Protein AF-D4MX04-F1 (afdb_monomer_lite)

Secondary structure (DSSP, 8-state):
-EEEETTEEEEE-TTT-EEEEEETTEEEEEEE---S---TTHHHHHHHHHHHHSS--S--SSS-EEEEEE-TTS-EEEEEEEEETTEEEEEEE-TT--EEEEEEEEEBTTB-HHHHHHHHSEE-EEEEEEEE--TT----SS-HHHH-SEEEEE-TTSSEEP--GGGEEEEEEEEETTEEEEEEEESTTTTS-EEEEEEEEE---THHHHHHS-SSPEEEEEEEPP--

InterPro domains:
  IPR059361 Domain of unknown function DUF8317 [PF26991] (126-224)

Sequence (228 aa):
MRFEKYGYAVEVDIETKKFNVSNKYGDHGGGYIIRNVIDEQICEILLLDFLSNHTVSDITKNRYQKMVALNEKNEYIQLQAVKRLHSYFIQEYDNELMYIRSVYAGEIGKCDIIEKMKEMYNIQHGLMADVFKSPFDDCTNKGISSKADELYIAYDKAPLILTDIRECVTVEKLQTRYGEYVKCKPVYESNNMYAAGGNFLYTSDCRFKEITGIEYPVPIHDHRVELF

Organism: Anaerostipes hadrus (NCBI:txid649756)

Foldseek 3Di:
DWDDDPQKIWDADPVQQKIWIAGPLGTQDIDHDPDPDDDPCVRVVVVVVVCVVQFDDPDPDDQWFKFWFADPVRAIWIWIWHDDDQFIWIWIAGLQRHTNYIHTQGGPPPDDSVVSCVVVGRFWAWDKWAKADDPVDWQLQPFLSVPDRIATETDRPHDGTHGDQSRYKYWDWDQDPVGIAIAIERSRVVVFDFDFRRMWIDDPPPCVCVRGVDHDTHTYGGRGDDDD

Structure (mmCIF, N/CA/C/O backbone):
data_AF-D4MX04-F1
#
_entry.id   AF-D4MX04-F1
#
loop_
_atom_site.group_PDB
_atom_site.id
_atom_site.type_symbol
_atom_site.label_atom_id
_atom_site.label_alt_id
_atom_site.label_comp_id
_atom_site.label_asym_id
_atom_site.label_entity_id
_atom_site.label_seq_id
_atom_site.pdbx_PDB_ins_code
_atom_site.Cartn_x
_atom_site.Cartn_y
_atom_site.Cartn_z
_atom_site.occupancy
_atom_site.B_iso_or_equiv
_atom_site.auth_seq_id
_atom_site.auth_comp_id
_atom_site.auth_asym_id
_atom_site.auth_atom_id
_atom_site.pdbx_PDB_model_num
ATOM 1 N N . MET A 1 1 ? -17.675 17.462 21.076 1.00 89.69 1 MET A N 1
ATOM 2 C CA . MET A 1 1 ? -16.285 17.870 20.759 1.00 89.69 1 MET A CA 1
ATOM 3 C C . MET A 1 1 ? -15.870 17.207 19.465 1.00 89.69 1 MET A C 1
ATOM 5 O O . MET A 1 1 ? -16.351 16.111 19.202 1.00 89.69 1 MET A O 1
ATOM 9 N N . ARG A 1 2 ? -15.023 17.859 18.667 1.00 92.25 2 ARG A N 1
ATOM 10 C CA . ARG A 1 2 ? -14.538 17.318 17.395 1.00 92.25 2 ARG A CA 1
ATOM 11 C C . ARG A 1 2 ? -13.050 17.599 17.246 1.00 92.25 2 ARG A C 1
ATOM 13 O O . ARG A 1 2 ? -12.603 18.687 17.599 1.00 92.25 2 ARG A O 1
ATOM 20 N N . PHE A 1 3 ? -12.313 16.624 16.737 1.00 93.56 3 PHE A N 1
ATOM 21 C CA . PHE A 1 3 ? -10.887 16.729 16.449 1.00 93.56 3 PHE A CA 1
ATOM 22 C C . PHE A 1 3 ? -10.593 16.098 15.096 1.00 93.56 3 PHE A C 1
ATOM 24 O O . PHE A 1 3 ? -11.105 15.018 14.810 1.00 93.56 3 PHE A O 1
ATOM 31 N N . GLU A 1 4 ? -9.768 16.755 14.285 1.00 94.44 4 GLU A N 1
ATOM 32 C CA . GLU A 1 4 ? -9.404 16.280 12.953 1.00 94.44 4 GLU A CA 1
ATOM 33 C C . GLU A 1 4 ? -7.891 16.246 12.779 1.00 94.44 4 GLU A C 1
ATOM 35 O O . GLU A 1 4 ? -7.195 17.219 13.075 1.00 94.44 4 GLU A O 1
ATOM 40 N N . LYS A 1 5 ? -7.371 15.119 12.291 1.00 94.00 5 LYS A N 1
ATOM 41 C CA . LYS A 1 5 ? -5.944 14.943 12.000 1.00 94.00 5 LYS A CA 1
ATOM 42 C C . LYS A 1 5 ? -5.756 13.809 10.999 1.00 94.00 5 LYS A C 1
ATOM 44 O O . LYS A 1 5 ? -6.462 12.808 11.062 1.00 94.00 5 LYS A O 1
ATOM 49 N N . TYR A 1 6 ? -4.792 13.951 10.089 1.00 91.12 6 TYR A N 1
ATOM 50 C CA . TYR A 1 6 ? -4.427 12.915 9.105 1.00 91.12 6 TYR A CA 1
ATOM 51 C C . TYR A 1 6 ? -5.599 12.407 8.238 1.00 91.12 6 TYR A C 1
ATOM 53 O O . TYR A 1 6 ? -5.607 11.255 7.818 1.00 91.12 6 TYR A O 1
ATOM 61 N N . GLY A 1 7 ? -6.609 13.251 7.994 1.00 92.38 7 GLY A N 1
ATOM 62 C CA . GLY A 1 7 ? -7.809 12.878 7.234 1.00 92.38 7 GLY A CA 1
ATOM 63 C C . GLY A 1 7 ? -8.869 12.101 8.027 1.00 92.38 7 GLY A C 1
ATOM 64 O O . GLY A 1 7 ? -9.849 11.655 7.435 1.00 92.38 7 GLY A O 1
ATOM 65 N N . TYR A 1 8 ? -8.700 11.961 9.343 1.00 96.12 8 TYR A N 1
ATOM 66 C CA . TYR A 1 8 ? -9.682 11.368 10.249 1.00 96.12 8 TYR A CA 1
ATOM 67 C C . TYR A 1 8 ? -10.340 12.438 11.113 1.00 96.12 8 TYR A C 1
ATOM 69 O O . TYR A 1 8 ? -9.683 13.400 11.514 1.00 96.12 8 TYR A O 1
ATOM 77 N N . ALA A 1 9 ? -11.608 12.221 11.451 1.00 96.00 9 ALA A N 1
ATOM 78 C CA . ALA A 1 9 ? -12.358 13.000 12.421 1.00 96.00 9 ALA A CA 1
ATOM 79 C C . ALA A 1 9 ? -12.772 12.109 13.597 1.00 96.00 9 ALA A C 1
ATOM 81 O O . ALA A 1 9 ? -13.230 10.982 13.406 1.00 96.00 9 ALA A O 1
ATOM 82 N N . VAL A 1 10 ? -12.627 12.622 14.817 1.00 95.81 10 VAL A N 1
ATOM 83 C CA . VAL A 1 10 ? -13.197 12.023 16.026 1.00 95.81 10 VAL A CA 1
ATOM 84 C C . VAL A 1 10 ? -14.230 12.972 16.589 1.00 95.81 10 VAL A C 1
ATOM 86 O O . VAL A 1 10 ? -13.920 14.126 16.890 1.00 95.81 10 VAL A O 1
ATOM 89 N N . GLU A 1 11 ? -15.445 12.472 16.762 1.00 94.38 11 GLU A N 1
ATOM 90 C CA . GLU A 1 11 ? -16.546 13.201 17.376 1.00 94.38 11 GLU A CA 1
ATOM 91 C C . GLU A 1 11 ? -16.902 12.555 18.707 1.00 94.38 11 GLU A C 1
ATOM 93 O O . GLU A 1 11 ? -17.065 11.341 18.785 1.00 94.38 11 GLU A O 1
ATOM 98 N N . VAL A 1 12 ? -17.015 13.367 19.756 1.00 93.19 12 VAL A N 1
ATOM 99 C CA . VAL A 1 12 ? -17.386 12.936 21.108 1.00 93.19 12 VAL A CA 1
ATOM 100 C C . VAL A 1 12 ? -18.615 13.709 21.563 1.00 93.19 12 VAL A C 1
ATOM 102 O O . VAL A 1 12 ? -18.585 14.941 21.655 1.00 93.19 12 VAL A O 1
ATOM 105 N N . ASP A 1 13 ? -19.670 12.982 21.903 1.00 90.94 13 ASP A N 1
ATOM 106 C CA . ASP A 1 13 ? -20.825 13.492 22.629 1.00 90.94 13 ASP A CA 1
ATOM 107 C C . ASP A 1 13 ? -20.531 13.418 24.134 1.00 90.94 13 ASP A C 1
ATOM 109 O O . ASP A 1 13 ? -20.327 12.341 24.697 1.00 90.94 13 ASP A O 1
ATOM 113 N N . ILE A 1 14 ? -20.473 14.581 24.784 1.00 88.12 14 ILE A N 1
ATOM 114 C CA . ILE A 1 14 ? -20.126 14.699 26.206 1.00 88.12 14 ILE A CA 1
ATOM 115 C C . ILE A 1 14 ? -21.253 14.149 27.091 1.00 88.12 14 ILE A C 1
ATOM 117 O O . ILE A 1 14 ? -20.968 13.538 28.121 1.00 88.12 14 ILE A O 1
ATOM 121 N N . GLU A 1 15 ? -22.515 14.340 26.697 1.00 87.50 15 GLU A N 1
ATOM 122 C CA . GLU A 1 15 ? -23.678 13.942 27.495 1.00 87.50 15 GLU A CA 1
ATOM 123 C C . GLU A 1 15 ? -23.829 12.424 27.503 1.00 87.50 15 GLU A C 1
ATOM 125 O O . GLU A 1 15 ? -23.975 11.805 28.559 1.00 87.50 15 GLU A O 1
ATOM 130 N N . THR A 1 16 ? -23.739 11.807 26.323 1.00 90.06 16 THR A N 1
ATOM 131 C CA . THR A 1 16 ? -23.885 10.352 26.186 1.00 90.06 16 THR A CA 1
ATOM 132 C C . THR A 1 16 ? -22.569 9.593 26.345 1.00 90.06 16 THR A C 1
ATOM 134 O O . THR A 1 16 ? -22.574 8.360 26.406 1.00 90.06 16 THR A O 1
ATOM 137 N N . LYS A 1 17 ? -21.439 10.310 26.416 1.00 90.38 17 LYS A N 1
ATOM 138 C CA . LYS A 1 17 ? -20.066 9.776 26.412 1.00 90.38 17 LYS A CA 1
ATOM 139 C C . LYS A 1 17 ? -19.754 8.882 25.211 1.00 90.38 17 LYS A C 1
ATOM 141 O O . LYS A 1 17 ? -18.817 8.082 25.267 1.00 90.38 17 LYS A O 1
ATOM 146 N N . LYS A 1 18 ? -20.539 8.981 24.140 1.00 92.88 18 LYS A N 1
ATOM 147 C CA . LYS A 1 18 ? -20.306 8.247 22.899 1.00 92.88 18 LYS A CA 1
ATOM 148 C C . LYS A 1 18 ? -19.250 8.961 22.084 1.00 92.88 18 LYS A C 1
ATOM 150 O O . LYS A 1 18 ? -19.219 10.188 22.045 1.00 92.88 18 LYS A O 1
ATOM 155 N N . PHE A 1 19 ? -18.423 8.191 21.399 1.00 94.06 19 PHE A N 1
ATOM 156 C CA . PHE A 1 19 ? -17.544 8.733 20.376 1.00 94.06 19 PHE A CA 1
ATOM 157 C C . PHE A 1 19 ? -17.678 7.953 19.080 1.00 94.06 19 PHE A C 1
ATOM 159 O O . PHE A 1 19 ? -18.061 6.788 19.116 1.00 94.06 19 PHE A O 1
ATOM 166 N N . ASN A 1 20 ? -17.335 8.584 17.964 1.00 95.81 20 ASN A N 1
ATOM 167 C CA . ASN A 1 20 ? -17.264 7.976 16.641 1.00 95.81 20 ASN A CA 1
ATOM 168 C C . ASN A 1 20 ? -15.984 8.437 15.939 1.00 95.81 20 ASN A C 1
ATOM 170 O O . ASN A 1 20 ? -15.564 9.582 16.117 1.00 95.81 20 ASN A O 1
ATOM 174 N N . VAL A 1 21 ? -15.379 7.547 15.155 1.00 96.38 21 VAL A N 1
ATOM 175 C CA . VAL A 1 21 ? -14.231 7.858 14.297 1.00 96.38 21 VAL A CA 1
ATOM 176 C C . VAL A 1 21 ? -14.656 7.712 12.843 1.00 96.38 21 VAL A C 1
ATOM 178 O O . VAL A 1 21 ? -15.244 6.698 12.475 1.00 96.38 21 VAL A O 1
ATOM 181 N N . SER A 1 22 ? -14.333 8.688 12.002 1.00 96.69 22 SER A N 1
ATOM 182 C CA . SER A 1 22 ? -14.674 8.676 10.578 1.00 96.69 22 SER A CA 1
ATOM 183 C C . SER A 1 22 ? -13.545 9.224 9.705 1.00 96.69 22 SER A C 1
ATOM 185 O O . SER A 1 22 ? -12.615 9.869 10.192 1.00 96.69 22 SER A O 1
ATOM 187 N N . ASN A 1 23 ? -13.595 8.930 8.406 1.00 96.62 23 ASN A N 1
ATOM 188 C CA . ASN A 1 23 ? -12.739 9.534 7.377 1.00 96.62 23 ASN A CA 1
ATOM 189 C C . ASN A 1 23 ? -13.507 9.645 6.042 1.00 96.62 23 ASN A C 1
ATOM 191 O O . ASN A 1 23 ? -14.730 9.496 6.011 1.00 96.62 23 ASN A O 1
ATOM 195 N N . LYS A 1 24 ? -12.809 9.869 4.917 1.00 95.50 24 LYS A N 1
ATOM 196 C CA . LYS A 1 24 ? -13.429 9.982 3.579 1.00 95.50 24 LYS A CA 1
ATOM 197 C C . LYS A 1 24 ? -14.216 8.739 3.120 1.00 95.50 24 LYS A C 1
ATOM 199 O O . LYS A 1 24 ? -15.044 8.854 2.222 1.00 95.50 24 LYS A O 1
ATOM 204 N N . TYR A 1 25 ? -13.978 7.577 3.729 1.00 95.31 25 TYR A N 1
ATOM 205 C CA . TYR A 1 25 ? -14.680 6.317 3.458 1.00 95.31 25 TYR A CA 1
ATOM 206 C C . TYR A 1 25 ? -15.898 6.080 4.363 1.00 95.31 25 TYR A C 1
ATOM 208 O O . TYR A 1 25 ? -16.614 5.100 4.164 1.00 95.31 25 TYR A O 1
ATOM 216 N N . GLY A 1 26 ? -16.168 6.985 5.309 1.00 94.31 26 GLY A N 1
ATOM 217 C CA . GLY A 1 26 ? -17.331 6.941 6.194 1.00 94.31 26 GLY A CA 1
ATOM 218 C C . GLY A 1 26 ? -16.972 6.692 7.657 1.00 94.31 26 GLY A C 1
ATOM 219 O O . GLY A 1 26 ? -15.862 6.994 8.103 1.00 94.31 26 GLY A O 1
ATOM 220 N N . ASP A 1 27 ? -17.945 6.169 8.401 1.00 93.94 27 ASP A N 1
ATOM 221 C CA . ASP A 1 27 ? -17.836 5.882 9.831 1.00 93.94 27 ASP A CA 1
ATOM 222 C C . ASP A 1 27 ? -17.153 4.531 10.084 1.00 93.94 27 ASP A C 1
ATOM 224 O O . ASP A 1 27 ? -17.585 3.492 9.583 1.00 93.94 27 ASP A O 1
ATOM 228 N N . HIS A 1 28 ? -16.122 4.533 10.930 1.00 92.81 28 HIS A N 1
ATOM 229 C CA . HIS A 1 28 ? -15.348 3.342 11.320 1.00 92.81 28 HIS A CA 1
ATOM 230 C C . HIS A 1 28 ? -15.770 2.764 12.666 1.00 92.81 28 HIS A C 1
ATOM 232 O O . HIS A 1 28 ? -15.137 1.848 13.198 1.00 92.81 28 HIS A O 1
ATOM 238 N N . GLY A 1 29 ? -16.871 3.282 13.197 1.00 84.12 29 GLY A N 1
ATOM 239 C CA . GLY A 1 29 ? -17.433 2.877 14.464 1.00 84.12 29 GLY A CA 1
ATOM 240 C C . GLY A 1 29 ? -16.948 3.728 15.627 1.00 84.12 29 GLY A C 1
ATOM 241 O O . GLY A 1 29 ? -16.141 4.653 15.520 1.00 84.12 29 GLY A O 1
ATOM 242 N N . GLY A 1 30 ? -17.515 3.392 16.774 1.00 83.62 30 GLY A N 1
ATOM 243 C CA . GLY A 1 30 ? -17.487 4.220 17.953 1.00 83.62 30 GLY A CA 1
ATOM 244 C C . GLY A 1 30 ? -17.634 3.401 19.219 1.00 83.62 30 GLY A C 1
ATOM 245 O O . GLY A 1 30 ? -18.014 2.229 19.187 1.00 83.62 30 GLY A O 1
ATOM 246 N N . GLY A 1 31 ? -17.328 4.021 20.347 1.00 89.25 31 GLY A N 1
ATOM 247 C CA . GLY A 1 31 ? -17.413 3.385 21.652 1.00 89.25 31 GLY A CA 1
ATOM 248 C C . GLY A 1 31 ? -17.957 4.333 22.705 1.00 89.25 31 GLY A C 1
ATOM 249 O O . GLY A 1 31 ? -18.501 5.396 22.405 1.00 89.25 31 GLY A O 1
ATOM 250 N N . TYR A 1 32 ? -17.788 3.933 23.961 1.00 89.25 32 TYR A N 1
ATOM 251 C CA . TYR A 1 32 ? -18.159 4.740 25.115 1.00 89.25 32 TYR A CA 1
ATOM 252 C C . TYR A 1 32 ? -16.919 5.098 25.920 1.00 89.25 32 TYR A C 1
ATOM 254 O O . TYR A 1 32 ? -16.066 4.251 26.196 1.00 89.25 32 TYR A O 1
ATOM 262 N N . ILE A 1 33 ? -16.843 6.352 26.343 1.00 88.25 33 ILE A N 1
ATOM 263 C CA . ILE A 1 33 ? -15.799 6.834 27.234 1.00 88.25 33 ILE A CA 1
ATOM 264 C C . ILE A 1 33 ? -16.193 6.463 28.666 1.00 88.25 33 ILE A C 1
ATOM 266 O O . ILE A 1 33 ? -17.163 6.976 29.217 1.00 88.25 33 ILE A O 1
ATOM 270 N N . ILE A 1 34 ? -15.411 5.584 29.295 1.00 84.50 34 ILE A N 1
ATOM 271 C CA . ILE A 1 34 ? -15.636 5.162 30.691 1.00 84.50 34 ILE A CA 1
ATOM 272 C C . ILE A 1 34 ? -15.143 6.236 31.685 1.00 84.50 34 ILE A C 1
ATOM 274 O O . ILE A 1 34 ? -15.507 6.230 32.859 1.00 84.50 34 ILE A O 1
ATOM 278 N N . ARG A 1 35 ? -14.335 7.205 31.230 1.00 78.31 35 ARG A N 1
ATOM 279 C CA . ARG A 1 35 ? -13.795 8.273 32.085 1.00 78.31 35 ARG A CA 1
ATOM 280 C C . ARG A 1 35 ? -14.899 9.176 32.647 1.00 78.31 35 ARG A C 1
ATOM 282 O O . ARG A 1 35 ? -15.901 9.477 31.995 1.00 78.31 35 ARG A O 1
ATOM 289 N N . ASN A 1 36 ? -14.687 9.631 33.881 1.00 74.06 36 ASN A N 1
ATOM 290 C CA . ASN A 1 36 ? -15.603 10.548 34.563 1.00 74.06 36 ASN A CA 1
ATOM 291 C C . ASN A 1 36 ? -15.482 11.985 34.052 1.00 74.06 36 ASN A C 1
ATOM 293 O O . ASN A 1 36 ? -16.488 12.682 33.997 1.00 74.06 36 ASN A O 1
ATOM 297 N N . VAL A 1 37 ? -14.278 12.393 33.648 1.00 74.12 37 VAL A N 1
ATOM 298 C CA . VAL A 1 37 ? -13.996 13.714 33.083 1.00 74.12 37 VAL A CA 1
ATOM 299 C C . VAL A 1 37 ? -13.581 13.538 31.628 1.00 74.12 37 VAL A C 1
ATOM 301 O O . VAL A 1 37 ? -12.735 12.697 31.318 1.00 74.12 37 VAL A O 1
ATOM 304 N N . ILE A 1 38 ? -14.216 14.313 30.753 1.00 80.00 38 ILE A N 1
ATOM 305 C CA . ILE A 1 38 ? -13.860 14.454 29.345 1.00 80.00 38 ILE A CA 1
ATOM 306 C C . ILE A 1 38 ? -13.102 15.777 29.223 1.00 80.00 38 ILE A C 1
ATOM 308 O O . ILE A 1 38 ? -13.674 16.836 29.472 1.00 80.00 38 ILE A O 1
ATOM 312 N N . ASP A 1 39 ? -11.812 15.697 28.908 1.00 83.19 39 ASP A N 1
ATOM 313 C CA . ASP A 1 39 ? -10.937 16.848 28.677 1.00 83.19 39 ASP A CA 1
ATOM 314 C C . ASP A 1 39 ? -10.683 17.064 27.176 1.00 83.19 39 ASP A C 1
ATOM 316 O O . ASP A 1 39 ? -11.026 16.222 26.344 1.00 83.19 39 ASP A O 1
ATOM 320 N N . GLU A 1 40 ? -10.067 18.197 26.830 1.00 79.00 40 GLU A N 1
ATOM 321 C CA . GLU A 1 40 ? -9.761 18.585 25.444 1.00 79.00 40 GLU A CA 1
ATOM 322 C C . GLU A 1 40 ? -8.860 17.585 24.702 1.00 79.00 40 GLU A C 1
ATOM 324 O O . GLU A 1 40 ? -8.945 17.476 23.480 1.00 79.00 40 GLU A O 1
ATOM 329 N N . GLN A 1 41 ? -8.052 16.799 25.421 1.00 88.44 41 GLN A N 1
ATOM 330 C CA . GLN A 1 41 ? -7.112 15.844 24.830 1.00 88.44 41 GLN A CA 1
ATOM 331 C C . GLN A 1 41 ? -7.762 14.497 24.503 1.00 88.44 41 GLN A C 1
ATOM 333 O O . GLN A 1 41 ? -7.189 13.711 23.745 1.00 88.44 41 GLN A O 1
ATOM 338 N N . ILE A 1 42 ? -8.963 14.208 25.025 1.00 90.31 42 ILE A N 1
ATOM 339 C CA . ILE A 1 42 ? -9.590 12.892 24.850 1.00 90.31 42 ILE A CA 1
ATOM 340 C C . ILE A 1 42 ? -9.766 12.522 23.376 1.00 90.31 42 ILE A C 1
ATOM 342 O O . ILE A 1 42 ? -9.581 11.364 23.010 1.00 90.31 42 ILE A O 1
ATOM 346 N N . CYS A 1 43 ? -10.098 13.497 22.524 1.00 90.69 43 CYS A N 1
ATOM 347 C CA . CYS A 1 43 ? -10.352 13.247 21.109 1.00 90.69 43 CYS A CA 1
ATOM 348 C C . CYS A 1 43 ? -9.058 12.858 20.382 1.00 90.69 43 CYS A C 1
ATOM 350 O O . CYS A 1 43 ? -9.072 11.948 19.555 1.00 90.69 43 CYS A O 1
ATOM 352 N N . GLU A 1 44 ? -7.934 13.491 20.733 1.00 93.06 44 GLU A N 1
ATOM 353 C CA . GLU A 1 44 ? -6.625 13.135 20.183 1.00 93.06 44 GLU A CA 1
ATOM 354 C C . GLU A 1 44 ? -6.185 11.744 20.658 1.00 93.06 44 GLU A C 1
ATOM 356 O O . GLU A 1 44 ? -5.734 10.942 19.845 1.00 93.06 44 GLU A O 1
ATOM 361 N N . ILE A 1 45 ? -6.386 11.409 21.937 1.00 91.69 45 ILE A N 1
ATOM 362 C CA . ILE A 1 45 ? -6.063 10.076 22.475 1.00 91.69 45 ILE A CA 1
ATOM 363 C C . ILE A 1 45 ? -6.875 8.983 21.769 1.00 91.69 45 ILE A C 1
ATOM 365 O O . ILE A 1 45 ? -6.309 7.965 21.374 1.00 91.69 45 ILE A O 1
ATOM 369 N N . LEU A 1 46 ? -8.184 9.192 21.589 1.00 92.56 46 LEU A N 1
ATOM 370 C CA . LEU A 1 46 ? -9.060 8.250 20.884 1.00 92.56 46 LEU A CA 1
ATOM 371 C C . LEU A 1 46 ? -8.629 8.063 19.428 1.00 92.56 46 LEU A C 1
ATOM 373 O O . LEU A 1 46 ? -8.626 6.938 18.928 1.00 92.56 46 LEU A O 1
ATOM 377 N N . LEU A 1 47 ? -8.221 9.147 18.759 1.00 93.31 47 LEU A N 1
ATOM 378 C CA . LEU A 1 47 ? -7.707 9.051 17.400 1.00 93.31 47 LEU A CA 1
ATOM 379 C C . LEU A 1 47 ? -6.399 8.256 17.347 1.00 93.31 47 LEU A C 1
ATOM 381 O O . LEU A 1 47 ? -6.250 7.378 16.504 1.00 93.31 47 LEU A O 1
ATOM 385 N N . LEU A 1 48 ? -5.451 8.541 18.241 1.00 92.94 48 LEU A N 1
ATOM 386 C CA . LEU A 1 48 ? -4.167 7.839 18.284 1.00 92.94 48 LEU A CA 1
ATOM 387 C C . LEU A 1 48 ? -4.343 6.343 18.584 1.00 92.94 48 LEU A C 1
ATOM 389 O O . LEU A 1 48 ? -3.681 5.518 17.953 1.00 92.94 48 LEU A O 1
ATOM 393 N N . ASP A 1 49 ? -5.260 5.984 19.485 1.00 92.12 49 ASP A N 1
ATOM 394 C CA . ASP A 1 49 ? -5.612 4.588 19.765 1.00 92.12 49 ASP A CA 1
ATOM 395 C C . ASP A 1 49 ? -6.200 3.896 18.527 1.00 92.12 49 ASP A C 1
ATOM 397 O O . ASP A 1 49 ? -5.750 2.810 18.142 1.00 92.12 49 ASP A O 1
ATOM 401 N N . PHE A 1 50 ? -7.128 4.558 17.829 1.00 93.25 50 PHE A N 1
ATOM 402 C CA . PHE A 1 50 ? -7.667 4.056 16.569 1.00 93.25 50 PHE A CA 1
ATOM 403 C C . PHE A 1 50 ? -6.559 3.836 15.530 1.00 93.25 50 PHE A C 1
ATOM 405 O O . PHE A 1 50 ? -6.452 2.741 14.972 1.00 93.25 50 PHE A O 1
ATOM 412 N N . LEU A 1 51 ? -5.702 4.835 15.306 1.00 92.62 51 LEU A N 1
ATOM 413 C CA . LEU A 1 51 ? -4.619 4.775 14.322 1.00 92.62 51 LEU A CA 1
ATOM 414 C C . LEU A 1 51 ? -3.604 3.679 14.649 1.00 92.62 51 LEU A C 1
ATOM 416 O O . LEU A 1 51 ? -3.151 2.987 13.737 1.00 92.62 51 LEU A O 1
ATOM 420 N N . SER A 1 52 ? -3.303 3.446 15.929 1.00 90.19 52 SER A N 1
ATOM 421 C CA . SER A 1 52 ? -2.380 2.382 16.348 1.00 90.19 52 SER A CA 1
ATOM 422 C C . SER A 1 52 ? -2.816 0.980 15.890 1.00 90.19 52 SER A C 1
ATOM 424 O O . SER A 1 52 ? -1.975 0.109 15.675 1.00 90.19 52 SER A O 1
ATOM 426 N N . ASN A 1 53 ? -4.123 0.780 15.677 1.00 89.56 53 ASN A N 1
ATOM 427 C CA . ASN A 1 53 ? -4.726 -0.483 15.247 1.00 89.56 53 ASN A CA 1
ATOM 428 C C . ASN A 1 53 ? -5.127 -0.512 13.760 1.00 89.56 53 ASN A C 1
ATOM 430 O O . ASN A 1 53 ? -5.499 -1.570 13.243 1.00 89.56 53 ASN A O 1
ATOM 434 N N . HIS A 1 54 ? -5.094 0.638 13.084 1.00 92.44 54 HIS A N 1
ATOM 435 C CA . HIS A 1 54 ? -5.575 0.828 11.712 1.00 92.44 54 HIS A CA 1
ATOM 436 C C . HIS A 1 54 ? -4.550 1.598 10.874 1.00 92.44 54 HIS A C 1
ATOM 438 O O . HIS A 1 54 ? -4.908 2.449 10.069 1.00 92.44 54 HIS A O 1
ATOM 444 N N . THR A 1 55 ? -3.272 1.261 11.040 1.00 92.12 55 THR A N 1
ATOM 445 C CA . THR A 1 55 ? -2.170 1.730 10.190 1.00 92.12 55 THR A CA 1
ATOM 446 C C . THR A 1 55 ? -1.442 0.525 9.604 1.00 92.12 55 THR A C 1
ATOM 448 O O . THR A 1 55 ? -1.288 -0.509 10.265 1.00 92.12 55 THR A O 1
ATOM 451 N N . VAL A 1 56 ? -1.000 0.645 8.354 1.00 91.00 56 VAL A N 1
ATOM 452 C CA . VAL A 1 56 ? -0.195 -0.394 7.707 1.00 91.00 56 VAL A CA 1
ATOM 453 C C . VAL A 1 56 ? 1.165 -0.471 8.385 1.00 91.00 56 VAL A C 1
ATOM 455 O O . VAL A 1 56 ? 1.854 0.530 8.556 1.00 91.00 56 VAL A O 1
ATOM 458 N N . SER A 1 57 ? 1.559 -1.673 8.787 1.00 86.00 57 SER A N 1
ATOM 459 C CA . SER A 1 57 ? 2.817 -1.877 9.487 1.00 86.00 57 SER A CA 1
ATOM 460 C C . SER A 1 57 ? 4.010 -1.664 8.556 1.00 86.00 57 SER A C 1
ATOM 462 O O . SER A 1 57 ? 4.103 -2.264 7.478 1.00 86.00 57 SER A O 1
ATOM 464 N N . ASP A 1 58 ? 4.974 -0.873 9.024 1.00 77.88 58 ASP A N 1
ATOM 465 C CA . ASP A 1 58 ? 6.295 -0.718 8.402 1.00 77.88 58 ASP A CA 1
ATOM 466 C C . ASP A 1 58 ? 7.119 -2.011 8.442 1.00 77.88 58 ASP A C 1
ATOM 468 O O . ASP A 1 58 ? 8.035 -2.197 7.650 1.00 77.88 58 ASP A O 1
ATOM 472 N N . ILE A 1 59 ? 6.799 -2.935 9.354 1.00 68.25 59 ILE A N 1
ATOM 473 C CA . ILE A 1 59 ? 7.589 -4.144 9.570 1.00 68.25 59 ILE A CA 1
ATOM 474 C C . ILE A 1 59 ? 6.982 -5.307 8.777 1.00 68.25 59 ILE A C 1
ATOM 476 O O . ILE A 1 59 ? 5.986 -5.913 9.176 1.00 68.25 59 ILE A O 1
ATOM 480 N N . THR A 1 60 ? 7.648 -5.701 7.693 1.00 54.59 60 THR A N 1
ATOM 481 C CA . THR A 1 60 ? 7.460 -6.986 6.999 1.00 54.59 60 THR A CA 1
ATOM 482 C C . THR A 1 60 ? 8.114 -8.127 7.795 1.00 54.59 60 THR A C 1
ATOM 484 O O . THR A 1 60 ? 9.119 -8.704 7.399 1.00 54.59 60 THR A O 1
ATOM 487 N N . LYS A 1 61 ? 7.592 -8.473 8.979 1.00 49.62 61 LYS A N 1
ATOM 488 C CA . LYS A 1 61 ? 8.048 -9.678 9.709 1.00 49.62 61 LYS A CA 1
ATOM 489 C C . LYS A 1 61 ? 6.874 -10.450 10.275 1.00 49.62 61 LYS A C 1
ATOM 491 O O . LYS A 1 61 ? 6.257 -9.938 11.199 1.00 49.62 61 LYS A O 1
ATOM 496 N N . ASN A 1 62 ? 6.641 -11.671 9.771 1.00 52.75 62 ASN A N 1
ATOM 497 C CA . ASN A 1 62 ? 5.883 -12.840 10.286 1.00 52.75 62 ASN A CA 1
ATOM 498 C C . ASN A 1 62 ? 4.546 -12.659 11.053 1.00 52.75 62 ASN A C 1
ATOM 500 O O . ASN A 1 62 ? 3.873 -13.649 11.331 1.00 52.75 62 ASN A O 1
ATOM 504 N N . ARG A 1 63 ? 4.140 -11.446 11.431 1.00 63.47 63 ARG A N 1
ATOM 505 C CA . ARG A 1 63 ? 2.944 -11.123 12.219 1.00 63.47 63 ARG A CA 1
ATOM 506 C C . ARG A 1 63 ? 1.817 -10.583 11.349 1.00 63.47 63 ARG A C 1
ATOM 508 O O . ARG A 1 63 ? 0.662 -10.834 11.676 1.00 63.47 63 ARG A O 1
ATOM 515 N N . TYR A 1 64 ? 2.160 -9.899 10.260 1.00 76.75 64 TYR A N 1
ATOM 516 C CA . TYR A 1 64 ? 1.218 -9.321 9.309 1.00 76.75 64 TYR A CA 1
ATOM 517 C C . TYR A 1 64 ? 1.457 -9.934 7.936 1.00 76.75 64 TYR A C 1
ATOM 519 O O . TYR A 1 64 ? 2.596 -9.955 7.470 1.00 76.75 64 TYR A O 1
ATOM 527 N N . GLN A 1 65 ? 0.390 -10.433 7.312 1.00 89.38 65 GLN A N 1
ATOM 528 C CA . GLN A 1 65 ? 0.419 -10.806 5.900 1.00 89.38 65 GLN A CA 1
ATOM 529 C C . GLN A 1 65 ? -0.117 -9.627 5.103 1.00 89.38 65 GLN A C 1
ATOM 531 O O . GLN A 1 65 ? -1.243 -9.184 5.336 1.00 89.38 65 GLN A O 1
ATOM 536 N N . LYS A 1 66 ? 0.719 -9.088 4.220 1.00 94.19 66 LYS A N 1
ATOM 537 C CA . LYS A 1 66 ? 0.412 -7.912 3.412 1.00 94.19 66 LYS A CA 1
ATOM 538 C C . LYS A 1 66 ? 0.399 -8.293 1.941 1.00 94.19 66 LYS A C 1
ATOM 540 O O . LYS A 1 66 ? 1.226 -9.095 1.511 1.00 94.19 66 LYS A O 1
ATOM 545 N N . MET A 1 67 ? -0.534 -7.722 1.196 1.00 95.88 67 MET A N 1
ATOM 546 C CA . MET A 1 67 ? -0.600 -7.862 -0.255 1.00 95.88 67 MET A CA 1
ATOM 547 C C . MET A 1 67 ? -1.086 -6.559 -0.872 1.00 95.88 67 MET A C 1
ATOM 549 O O . MET A 1 67 ? -1.841 -5.821 -0.241 1.00 95.88 67 MET A O 1
ATOM 553 N N . VAL A 1 68 ? -0.692 -6.305 -2.110 1.00 97.31 68 VAL A N 1
ATOM 554 C CA . VAL A 1 68 ? -1.265 -5.238 -2.929 1.00 97.31 68 VAL A CA 1
ATOM 555 C C . VAL A 1 68 ? -2.325 -5.851 -3.837 1.00 97.31 68 VAL A C 1
ATOM 557 O O . VAL A 1 68 ? -2.121 -6.921 -4.412 1.00 97.31 68 VAL A O 1
ATOM 560 N N . ALA A 1 69 ? -3.466 -5.184 -3.962 1.00 97.69 69 ALA A N 1
ATOM 561 C CA . ALA A 1 69 ? -4.571 -5.618 -4.808 1.00 97.69 69 ALA A CA 1
ATOM 562 C C . ALA A 1 69 ? -5.116 -4.454 -5.640 1.00 97.69 69 ALA A C 1
ATOM 564 O O . ALA A 1 69 ? -4.798 -3.296 -5.376 1.00 97.69 69 ALA A O 1
ATOM 565 N N . LEU A 1 70 ? -5.955 -4.760 -6.629 1.00 96.88 70 LEU A N 1
ATOM 566 C CA . LEU A 1 70 ? -6.815 -3.771 -7.280 1.00 96.88 70 LEU A CA 1
ATOM 567 C C . LEU A 1 70 ? -8.221 -3.839 -6.684 1.00 96.88 70 LEU A C 1
ATOM 569 O O . LEU A 1 70 ? -8.770 -4.928 -6.497 1.00 96.88 70 LEU A O 1
ATOM 573 N N . ASN A 1 71 ? -8.807 -2.677 -6.401 1.00 94.38 71 ASN A N 1
ATOM 574 C CA . ASN A 1 71 ? -10.217 -2.571 -6.039 1.00 94.38 71 ASN A CA 1
ATOM 575 C C . ASN A 1 71 ? -11.126 -2.659 -7.286 1.00 94.38 71 ASN A C 1
ATOM 577 O O . ASN A 1 71 ? -10.662 -2.742 -8.423 1.00 94.38 71 ASN A O 1
ATOM 581 N N . GLU A 1 72 ? -12.442 -2.584 -7.083 1.00 92.06 72 GLU A N 1
ATOM 582 C CA . GLU A 1 72 ? -13.450 -2.631 -8.159 1.00 92.06 72 GLU A CA 1
ATOM 583 C C . GLU A 1 72 ? -13.321 -1.491 -9.190 1.00 92.06 72 GLU A C 1
ATOM 585 O O . GLU A 1 72 ? -13.821 -1.603 -10.308 1.00 92.06 72 GLU A O 1
ATOM 590 N N . LYS A 1 73 ? -12.641 -0.394 -8.833 1.00 93.06 73 LYS A N 1
ATOM 591 C CA . LYS A 1 73 ? -12.366 0.756 -9.706 1.00 93.06 73 LYS A CA 1
ATOM 592 C C . LYS A 1 73 ? -11.020 0.652 -10.430 1.00 93.06 73 LYS A C 1
ATOM 594 O O . LYS A 1 73 ? -10.648 1.589 -11.130 1.00 93.06 73 LYS A O 1
ATOM 599 N N . ASN A 1 74 ? -10.306 -0.468 -10.295 1.00 93.19 74 ASN A N 1
ATOM 600 C CA . ASN A 1 74 ? -8.929 -0.651 -10.764 1.00 93.19 74 ASN A CA 1
ATOM 601 C C . ASN A 1 74 ? -7.926 0.334 -10.139 1.00 93.19 74 ASN A C 1
ATOM 603 O O . ASN A 1 74 ? -6.939 0.711 -10.768 1.00 93.19 74 ASN A O 1
ATOM 607 N N . GLU A 1 75 ? -8.158 0.737 -8.892 1.00 94.69 75 GLU A N 1
ATOM 608 C CA . GLU A 1 75 ? -7.187 1.489 -8.100 1.00 94.69 75 GLU A CA 1
ATOM 609 C C . GLU A 1 75 ? -6.414 0.524 -7.203 1.00 94.69 75 GLU A C 1
ATOM 611 O O . GLU A 1 75 ? -6.985 -0.415 -6.636 1.00 94.69 75 GLU A O 1
ATOM 616 N N . TYR A 1 76 ? -5.111 0.759 -7.063 1.00 96.81 76 TYR A N 1
ATOM 617 C CA . TYR A 1 76 ? -4.279 -0.032 -6.168 1.00 96.81 76 TYR A CA 1
ATOM 618 C C . TYR A 1 76 ? -4.651 0.238 -4.712 1.00 96.81 76 TYR A C 1
ATOM 620 O O . TYR A 1 76 ? -4.757 1.387 -4.284 1.00 96.81 76 TYR A O 1
ATOM 628 N N . ILE A 1 77 ? -4.808 -0.841 -3.956 1.00 97.62 77 ILE A N 1
ATOM 629 C CA . ILE A 1 77 ? -5.080 -0.832 -2.523 1.00 97.62 77 ILE A CA 1
ATOM 630 C C . ILE A 1 77 ? -4.054 -1.694 -1.797 1.00 97.62 77 ILE A C 1
ATOM 632 O O . ILE A 1 77 ? -3.554 -2.692 -2.326 1.00 97.62 77 ILE A O 1
ATOM 636 N N . GLN A 1 78 ? -3.766 -1.323 -0.557 1.00 97.81 78 GLN A N 1
ATOM 637 C CA . GLN A 1 78 ? -2.954 -2.122 0.344 1.00 97.81 78 GLN A CA 1
ATOM 638 C C . GLN A 1 78 ? -3.866 -2.971 1.229 1.00 97.81 78 GLN A C 1
ATOM 640 O O . GLN A 1 78 ? -4.820 -2.480 1.827 1.00 97.81 78 GLN A O 1
ATOM 645 N N . LEU A 1 79 ? -3.544 -4.255 1.348 1.00 97.56 79 LEU A N 1
ATOM 646 C CA . LEU A 1 79 ? -4.205 -5.183 2.254 1.00 97.56 79 LEU A CA 1
ATOM 647 C C . LEU A 1 79 ? -3.268 -5.538 3.406 1.00 97.56 79 LEU A C 1
ATOM 649 O O . LEU A 1 79 ? -2.072 -5.761 3.198 1.00 97.56 79 LEU A O 1
ATOM 653 N N . GLN A 1 80 ? -3.816 -5.645 4.613 1.00 95.75 80 GLN A N 1
ATOM 654 C CA . GLN A 1 80 ? -3.106 -6.160 5.781 1.00 95.75 80 GLN A CA 1
ATOM 655 C C . GLN A 1 80 ? -4.004 -7.114 6.565 1.00 95.75 80 GLN A C 1
ATOM 657 O O . GLN A 1 80 ? -5.007 -6.710 7.151 1.00 95.75 80 GLN A O 1
ATOM 662 N N . ALA A 1 81 ? -3.628 -8.387 6.620 1.00 94.25 81 ALA A N 1
ATOM 663 C CA . ALA A 1 81 ? -4.290 -9.343 7.488 1.00 94.25 81 ALA A CA 1
ATOM 664 C C . ALA A 1 81 ? -3.822 -9.167 8.938 1.00 94.25 81 ALA A C 1
ATOM 666 O O . ALA A 1 81 ? -2.626 -9.229 9.242 1.00 94.25 81 ALA A O 1
ATOM 667 N N . VAL A 1 82 ? -4.785 -9.006 9.840 1.00 91.81 82 VAL A N 1
ATOM 668 C CA . VAL A 1 82 ? -4.581 -8.886 11.283 1.00 91.81 82 VAL A CA 1
ATOM 669 C C . VAL A 1 82 ? -5.326 -9.989 12.024 1.00 91.81 82 VAL A C 1
ATOM 671 O O . VAL A 1 82 ? -6.406 -10.430 11.627 1.00 91.81 82 VAL A O 1
ATOM 674 N N . LYS A 1 83 ? -4.743 -10.440 13.134 1.00 90.50 83 LYS A N 1
ATOM 675 C CA . LYS A 1 83 ? -5.372 -11.399 14.047 1.00 90.50 83 LYS A CA 1
ATOM 676 C C . LYS A 1 83 ? -6.138 -10.632 15.114 1.00 90.50 83 LYS A C 1
ATOM 678 O O . LYS A 1 83 ? -5.556 -9.796 15.800 1.00 90.50 83 LYS A O 1
ATOM 683 N N . ARG A 1 84 ? -7.421 -10.941 15.290 1.00 87.69 84 ARG A N 1
ATOM 684 C CA . ARG A 1 84 ? -8.241 -10.434 16.397 1.00 87.69 84 ARG A CA 1
ATOM 685 C C . ARG A 1 84 ? -8.915 -11.614 17.083 1.00 87.69 84 ARG A C 1
ATOM 687 O O . ARG A 1 84 ? -9.705 -12.322 16.464 1.00 87.69 84 ARG A O 1
ATOM 694 N N . LEU A 1 85 ? -8.599 -11.820 18.363 1.00 87.69 85 LEU A N 1
ATOM 695 C CA . LEU A 1 85 ? -9.057 -12.972 19.150 1.00 87.69 85 LEU A CA 1
ATOM 696 C C . LEU A 1 85 ? -8.700 -14.302 18.454 1.00 87.69 85 LEU A C 1
ATOM 698 O O . LEU A 1 85 ? -7.525 -14.651 18.366 1.00 87.69 85 LEU A O 1
ATOM 702 N N . HIS A 1 86 ? -9.700 -15.015 17.933 1.00 90.75 86 HIS A N 1
ATOM 703 C CA . HIS A 1 86 ? -9.561 -16.303 17.247 1.00 90.75 86 HIS A CA 1
ATOM 704 C C . HIS A 1 86 ? -9.799 -16.212 15.732 1.00 90.75 86 HIS A C 1
ATOM 706 O O . HIS A 1 86 ? -9.940 -17.238 15.070 1.00 90.75 86 HIS A O 1
ATOM 712 N N . SER A 1 87 ? -9.816 -14.999 15.176 1.00 93.81 87 SER A N 1
ATOM 713 C CA . SER A 1 87 ? -10.200 -14.740 13.789 1.00 93.81 87 SER A CA 1
ATOM 714 C C . SER A 1 87 ? -9.185 -13.873 13.052 1.00 93.81 87 SER A C 1
ATOM 716 O O . SER A 1 87 ? -8.496 -13.039 13.646 1.00 93.81 87 SER A O 1
ATOM 718 N N . TYR A 1 88 ? -9.125 -14.047 11.738 1.00 93.44 88 TYR A N 1
ATOM 719 C CA . TYR A 1 88 ? 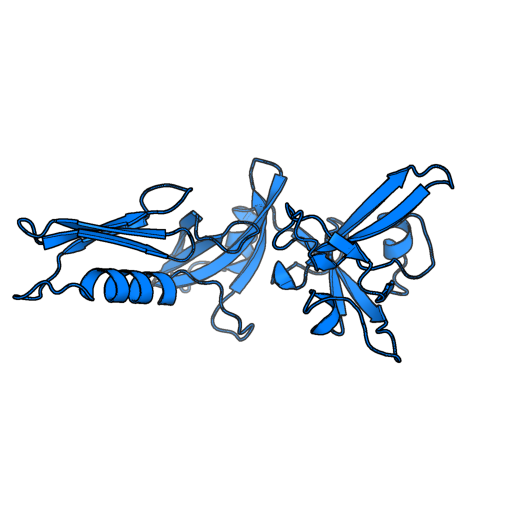-8.448 -13.145 10.823 1.00 93.44 88 TYR A CA 1
ATOM 720 C C . TYR A 1 88 ? -9.418 -12.101 10.278 1.00 93.44 88 TYR A C 1
ATOM 722 O O . TYR A 1 88 ? -10.541 -12.416 9.878 1.00 93.44 88 TYR A O 1
ATOM 730 N N . PHE A 1 89 ? -8.939 -10.865 10.217 1.00 94.81 89 PHE A N 1
ATOM 731 C CA . PHE A 1 89 ? -9.572 -9.772 9.494 1.00 94.81 89 PHE A CA 1
ATOM 732 C C . PHE A 1 89 ? -8.576 -9.208 8.489 1.00 94.81 89 PHE A C 1
ATOM 734 O O . PHE A 1 89 ? -7.401 -9.050 8.811 1.00 94.81 89 PHE A O 1
ATOM 741 N N . ILE A 1 90 ? -9.040 -8.901 7.286 1.00 96.69 90 ILE A N 1
ATOM 742 C CA . ILE A 1 90 ? -8.257 -8.218 6.260 1.00 96.69 90 ILE A CA 1
ATOM 743 C C . ILE A 1 90 ? -8.643 -6.745 6.315 1.00 96.69 90 ILE A C 1
ATOM 745 O O . ILE A 1 90 ? -9.803 -6.395 6.107 1.00 96.69 90 ILE A O 1
ATOM 749 N N . GLN A 1 91 ? -7.679 -5.899 6.661 1.00 96.56 91 GLN A N 1
ATOM 750 C CA . GLN A 1 91 ? -7.814 -4.450 6.625 1.00 96.56 91 GLN A CA 1
ATOM 751 C C . GLN A 1 91 ? -7.473 -3.959 5.219 1.00 96.56 91 GLN A C 1
ATOM 753 O O . GLN A 1 91 ? -6.423 -4.315 4.679 1.00 96.56 91 GLN A O 1
ATOM 758 N N . GLU A 1 92 ? -8.365 -3.162 4.645 1.00 97.94 92 GLU A N 1
ATOM 759 C CA . GLU A 1 92 ? -8.206 -2.527 3.339 1.00 97.94 92 GLU A CA 1
ATOM 760 C C . GLU A 1 92 ? -7.771 -1.074 3.527 1.00 97.94 92 GLU A C 1
ATOM 762 O O . GLU A 1 92 ? -8.329 -0.359 4.364 1.00 97.94 92 GLU A O 1
ATOM 767 N N . TYR A 1 93 ? -6.803 -0.642 2.727 1.00 97.75 93 TYR A N 1
ATOM 768 C CA . TYR A 1 93 ? -6.282 0.716 2.715 1.00 97.75 93 TYR A CA 1
ATOM 769 C C . TYR A 1 93 ? -6.172 1.219 1.286 1.00 97.75 93 TYR A C 1
ATOM 771 O O . TYR A 1 93 ? -5.853 0.452 0.378 1.00 97.75 93 TYR A O 1
ATOM 779 N N . ASP A 1 94 ? -6.409 2.506 1.085 1.00 96.69 94 ASP A N 1
ATOM 780 C CA . ASP A 1 94 ? -6.252 3.120 -0.227 1.00 96.69 94 ASP A CA 1
ATOM 781 C C . ASP A 1 94 ? -4.775 3.318 -0.618 1.00 96.69 94 ASP A C 1
ATOM 783 O O . ASP A 1 94 ? -3.845 2.903 0.083 1.00 96.69 94 ASP A O 1
ATOM 787 N N . ASN A 1 95 ? -4.555 3.964 -1.761 1.00 94.06 95 ASN A N 1
ATOM 788 C CA . ASN A 1 95 ? -3.226 4.294 -2.266 1.00 94.06 95 ASN A CA 1
ATOM 789 C C . ASN A 1 95 ? -2.483 5.353 -1.430 1.00 94.06 95 ASN A C 1
ATOM 791 O O . ASN A 1 95 ? -1.300 5.566 -1.667 1.00 94.06 95 ASN A O 1
ATOM 795 N N . GLU A 1 96 ? -3.135 5.994 -0.461 1.00 94.06 96 GLU A N 1
ATOM 796 C CA . GLU A 1 96 ? -2.549 6.919 0.518 1.00 94.06 96 GLU A CA 1
ATOM 797 C C . GLU A 1 96 ? -2.421 6.260 1.907 1.00 94.06 96 GLU A C 1
ATOM 799 O O . GLU A 1 96 ? -2.119 6.927 2.895 1.00 94.06 96 GLU A O 1
ATOM 804 N N . LEU A 1 97 ? -2.632 4.938 1.991 1.00 95.12 97 LEU A N 1
ATOM 805 C CA . LEU A 1 97 ? -2.648 4.144 3.224 1.00 95.12 97 LEU A CA 1
ATOM 806 C C . LEU A 1 97 ? -3.715 4.582 4.240 1.00 95.12 97 LEU A C 1
ATOM 808 O O . LEU A 1 97 ? -3.611 4.285 5.433 1.00 95.12 97 LEU A O 1
ATOM 812 N N . MET A 1 98 ? -4.772 5.247 3.781 1.00 95.44 98 MET A N 1
ATOM 813 C CA . MET A 1 98 ? -5.937 5.562 4.592 1.00 95.44 98 MET A CA 1
ATOM 814 C C . MET A 1 98 ? -6.817 4.324 4.738 1.00 95.44 98 MET A C 1
ATOM 816 O O . MET A 1 98 ? -7.140 3.650 3.761 1.00 95.44 98 MET A O 1
ATOM 820 N N . TYR A 1 99 ? -7.217 4.021 5.971 1.00 97.12 99 TYR A N 1
ATOM 821 C CA . TYR A 1 99 ? -8.037 2.858 6.281 1.00 97.12 99 TYR A CA 1
ATOM 822 C C . TYR A 1 99 ? -9.430 2.978 5.651 1.00 97.12 99 TYR A C 1
ATOM 824 O O . TYR A 1 99 ? -10.129 3.973 5.848 1.00 97.12 99 TYR A O 1
ATOM 832 N N . ILE A 1 100 ? -9.838 1.945 4.917 1.00 97.00 100 ILE A N 1
ATOM 833 C CA . ILE A 1 100 ? -11.141 1.857 4.254 1.00 97.00 100 ILE A CA 1
ATOM 834 C C . ILE A 1 100 ? -12.112 1.055 5.119 1.00 97.00 100 ILE A C 1
ATOM 836 O O . ILE A 1 100 ? -13.199 1.532 5.425 1.00 97.00 100 ILE A O 1
ATOM 840 N N . ARG A 1 101 ? -11.752 -0.186 5.476 1.00 96.06 101 ARG A N 1
ATOM 841 C CA . ARG A 1 101 ? -12.594 -1.110 6.259 1.00 96.06 101 ARG A CA 1
ATOM 842 C C . ARG A 1 101 ? -11.827 -2.366 6.681 1.00 96.06 101 ARG A C 1
ATOM 844 O O . ARG A 1 101 ? -10.703 -2.599 6.247 1.00 96.06 101 ARG A O 1
ATOM 851 N N . SER A 1 102 ? -12.473 -3.204 7.494 1.00 95.56 102 SER A N 1
ATOM 852 C CA . SER A 1 102 ? -12.007 -4.549 7.851 1.00 95.56 102 SER A CA 1
ATOM 853 C C . SER A 1 102 ? -13.028 -5.591 7.415 1.00 95.56 102 SER A C 1
ATOM 855 O O . SER A 1 102 ? -14.207 -5.474 7.748 1.00 95.56 102 SER A O 1
ATOM 857 N N . VAL A 1 103 ? -12.571 -6.642 6.741 1.00 96.25 103 VAL A N 1
ATOM 858 C CA . VAL A 1 103 ? -13.409 -7.760 6.295 1.00 96.25 103 VAL A CA 1
ATOM 859 C C . VAL A 1 103 ? -13.006 -9.026 7.042 1.00 96.25 103 VAL A C 1
ATOM 861 O O . VAL A 1 103 ? -11.823 -9.330 7.179 1.00 96.25 103 VAL A O 1
ATOM 864 N N . TYR A 1 104 ? -13.983 -9.768 7.560 1.00 96.06 104 TYR A N 1
ATOM 865 C CA . TYR A 1 104 ? -13.730 -11.062 8.193 1.00 96.06 104 TYR A CA 1
ATOM 866 C C . TYR A 1 104 ? -13.233 -12.080 7.157 1.00 96.06 104 TYR A C 1
ATOM 868 O O . TYR A 1 104 ? -13.869 -12.263 6.121 1.00 96.06 104 TYR A O 1
ATOM 876 N N . ALA A 1 105 ? -12.121 -12.756 7.451 1.00 94.12 105 ALA A N 1
ATOM 877 C CA . ALA A 1 105 ? -11.482 -13.696 6.527 1.00 94.12 105 ALA A CA 1
ATOM 878 C C . ALA A 1 105 ? -11.607 -15.167 6.956 1.00 94.12 105 ALA A C 1
ATOM 880 O O . ALA A 1 105 ? -11.554 -16.062 6.115 1.00 94.12 105 ALA A O 1
ATOM 881 N N . GLY A 1 106 ? -11.791 -15.439 8.251 1.00 93.94 106 GLY A N 1
ATOM 882 C CA . GLY A 1 106 ? -11.923 -16.803 8.767 1.00 93.94 106 GLY A CA 1
ATOM 883 C C . GLY A 1 106 ? -11.356 -16.978 10.171 1.00 93.94 106 GLY A C 1
ATOM 884 O O . GLY A 1 106 ? -10.828 -16.043 10.772 1.00 93.94 106 GLY A O 1
ATOM 885 N N . GLU A 1 107 ? -11.464 -18.192 10.707 1.00 93.88 107 GLU A N 1
ATOM 886 C CA . GLU A 1 107 ? -10.903 -18.551 12.012 1.00 93.88 107 GLU A CA 1
ATOM 887 C C . GLU A 1 107 ? -9.437 -18.992 11.910 1.00 93.88 107 GLU A C 1
ATOM 889 O O . GLU A 1 107 ? -9.024 -19.701 10.986 1.00 93.88 107 GLU A O 1
ATOM 894 N N . ILE A 1 108 ? -8.643 -18.616 12.913 1.00 89.00 108 ILE A N 1
ATOM 895 C CA . ILE A 1 108 ? -7.228 -18.980 13.001 1.00 89.00 108 ILE A CA 1
ATOM 896 C C . ILE A 1 108 ? -7.097 -20.506 13.104 1.00 89.00 108 ILE A C 1
ATOM 898 O O . ILE A 1 108 ? -7.720 -21.142 13.949 1.00 89.00 108 ILE A O 1
ATOM 902 N N . GLY A 1 109 ? -6.261 -21.092 12.243 1.00 86.62 109 GLY A N 1
ATOM 903 C CA . GLY A 1 109 ? -6.040 -22.540 12.172 1.00 86.62 109 GLY A CA 1
ATOM 904 C C . GLY A 1 109 ? -7.045 -23.295 11.296 1.00 86.62 109 GLY A C 1
ATOM 905 O O . GLY A 1 109 ? -6.819 -24.469 11.023 1.00 86.62 109 GLY A O 1
ATOM 906 N N . LYS A 1 110 ? -8.112 -22.634 10.822 1.00 89.81 110 LYS A N 1
ATOM 907 C CA . LYS A 1 110 ? -9.087 -23.209 9.877 1.00 89.81 110 LYS A CA 1
ATOM 908 C C . LYS A 1 110 ? -8.993 -22.635 8.464 1.00 89.81 110 LYS A C 1
ATOM 910 O O . LYS A 1 110 ? -9.524 -23.243 7.542 1.00 89.81 110 LYS A O 1
ATOM 915 N N . CYS A 1 111 ? -8.337 -21.489 8.283 1.00 88.38 111 CYS A N 1
ATOM 916 C CA . CYS A 1 111 ? -8.086 -20.903 6.969 1.00 88.38 111 CYS A CA 1
ATOM 917 C C . CYS A 1 111 ? -6.596 -20.608 6.754 1.00 88.38 111 CYS A C 1
ATOM 919 O O . CYS A 1 111 ? -5.913 -20.121 7.662 1.00 88.38 111 CYS A O 1
ATOM 921 N N . ASP A 1 112 ? -6.119 -20.842 5.530 1.00 92.38 112 ASP A N 1
ATOM 922 C CA . ASP A 1 112 ? -4.887 -20.230 5.043 1.00 92.38 112 ASP A CA 1
ATOM 923 C C . ASP A 1 112 ? -5.207 -18.799 4.608 1.00 92.38 112 ASP A C 1
ATOM 925 O O . ASP A 1 112 ? -5.969 -18.571 3.669 1.00 92.38 112 ASP A O 1
ATOM 929 N N . ILE A 1 113 ? -4.660 -17.824 5.331 1.00 92.44 113 ILE A N 1
ATOM 930 C CA . ILE A 1 113 ? -4.954 -16.414 5.090 1.00 92.44 113 ILE A CA 1
ATOM 931 C C . ILE A 1 113 ? -4.417 -15.928 3.738 1.00 92.44 113 ILE A C 1
ATOM 933 O O . ILE A 1 113 ? -5.020 -15.040 3.147 1.00 92.44 113 ILE A O 1
ATOM 937 N N . ILE A 1 114 ? -3.328 -16.512 3.226 1.00 92.50 114 ILE A N 1
ATOM 938 C CA . ILE A 1 114 ? -2.745 -16.124 1.935 1.00 92.50 114 ILE A CA 1
ATOM 939 C C . ILE A 1 114 ? -3.690 -16.537 0.811 1.00 92.50 114 ILE A C 1
ATOM 941 O O . ILE A 1 114 ? -4.060 -15.708 -0.018 1.00 92.50 114 ILE A O 1
ATOM 945 N N . GLU A 1 115 ? -4.127 -17.796 0.815 1.00 94.69 115 GLU A N 1
ATOM 946 C CA . GLU A 1 115 ? -5.085 -18.293 -0.176 1.00 94.69 115 GLU A CA 1
ATOM 947 C C . GLU A 1 115 ? -6.428 -17.574 -0.049 1.00 94.69 115 GLU A C 1
ATOM 949 O O . GLU A 1 115 ? -7.006 -17.158 -1.050 1.00 94.69 115 GLU A O 1
ATOM 954 N N . LYS A 1 116 ? -6.873 -17.290 1.179 1.00 95.25 116 LYS A N 1
ATOM 955 C CA . LYS A 1 116 ? -8.098 -16.519 1.400 1.00 95.25 116 LYS A CA 1
ATOM 956 C C . LYS A 1 116 ? -8.028 -15.109 0.811 1.00 95.25 116 LYS A C 1
ATOM 958 O O . LYS A 1 116 ? -8.999 -14.651 0.214 1.00 95.25 116 LYS A O 1
ATOM 963 N N . MET A 1 117 ? -6.894 -14.422 0.945 1.00 95.69 117 MET A N 1
ATOM 964 C CA . MET A 1 117 ? -6.693 -13.111 0.322 1.00 95.69 117 MET A CA 1
ATOM 965 C C . MET A 1 117 ? -6.736 -13.204 -1.210 1.00 95.69 117 MET A C 1
ATOM 967 O O . MET A 1 117 ? -7.371 -12.360 -1.836 1.00 95.69 117 MET A O 1
ATOM 971 N N . LYS A 1 118 ? -6.143 -14.247 -1.806 1.00 95.56 118 LYS A N 1
ATOM 972 C CA . LYS A 1 118 ? -6.204 -14.494 -3.259 1.00 95.56 118 LYS A CA 1
ATOM 973 C C . LYS A 1 118 ? -7.612 -14.809 -3.763 1.00 95.56 118 LYS A C 1
ATOM 975 O O . LYS A 1 118 ? -7.957 -14.421 -4.871 1.00 95.56 118 LYS A O 1
ATOM 980 N N . GLU A 1 119 ? -8.427 -15.497 -2.966 1.00 96.06 119 GLU A N 1
ATOM 981 C CA . GLU A 1 119 ? -9.832 -15.766 -3.299 1.00 96.06 119 GLU A CA 1
ATOM 982 C C . GLU A 1 119 ? -10.693 -14.498 -3.267 1.00 96.06 119 GLU A C 1
ATOM 984 O O . GLU A 1 119 ? -11.630 -14.361 -4.051 1.00 96.06 119 G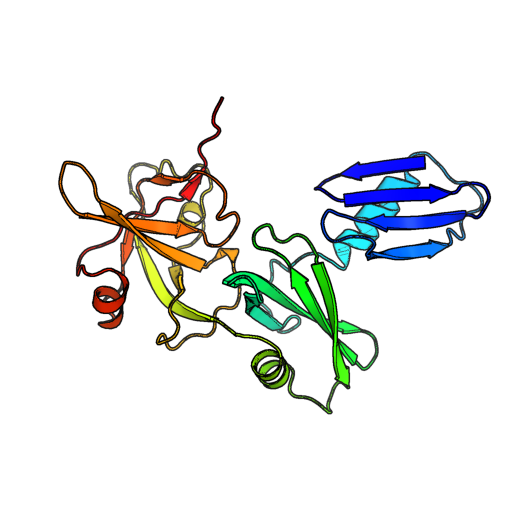LU A O 1
ATOM 989 N N . MET A 1 120 ? -10.423 -13.600 -2.316 1.00 96.19 120 MET A N 1
ATOM 990 C CA . MET A 1 120 ? -11.271 -12.438 -2.041 1.00 96.19 120 MET A CA 1
ATOM 991 C C . MET A 1 120 ? -10.901 -11.201 -2.861 1.00 96.19 120 MET A C 1
ATOM 993 O O . MET A 1 120 ? -11.748 -10.328 -3.044 1.00 96.19 120 MET A O 1
ATOM 997 N N . TYR A 1 121 ? -9.655 -11.101 -3.324 1.00 97.56 121 TYR A N 1
ATOM 998 C CA . TYR A 1 121 ? -9.117 -9.885 -3.925 1.00 97.56 121 TYR A CA 1
ATOM 999 C C . TYR A 1 121 ? -8.356 -10.170 -5.215 1.00 97.56 121 TYR A C 1
ATOM 1001 O O . TYR A 1 121 ? -7.723 -11.210 -5.379 1.00 97.56 121 TYR A O 1
ATOM 1009 N N . ASN A 1 122 ? -8.349 -9.184 -6.113 1.00 97.06 122 ASN A N 1
ATOM 1010 C CA . ASN A 1 122 ? -7.499 -9.192 -7.298 1.00 97.06 122 ASN A CA 1
ATOM 1011 C C . ASN A 1 122 ? -6.049 -8.858 -6.905 1.00 97.06 122 ASN A C 1
ATOM 1013 O O . ASN A 1 122 ? -5.613 -7.708 -7.022 1.00 97.06 122 ASN A O 1
ATOM 1017 N N . ILE A 1 123 ? -5.332 -9.849 -6.370 1.00 97.44 123 ILE A N 1
ATOM 1018 C CA . ILE A 1 123 ? -3.949 -9.705 -5.900 1.00 97.44 123 ILE A CA 1
ATOM 1019 C C . ILE A 1 123 ? -3.020 -9.394 -7.070 1.00 97.44 123 ILE A C 1
ATOM 1021 O O . ILE A 1 123 ? -3.041 -10.064 -8.100 1.00 97.44 123 ILE A O 1
ATOM 1025 N N . GLN A 1 124 ? -2.195 -8.367 -6.890 1.00 97.44 124 GLN A N 1
ATOM 1026 C CA . GLN A 1 124 ? -1.283 -7.893 -7.916 1.00 97.44 124 GLN A CA 1
ATOM 1027 C C . GLN A 1 124 ? 0.086 -8.548 -7.803 1.00 97.44 124 GLN A C 1
ATOM 1029 O O . GLN A 1 124 ? 0.596 -8.844 -6.718 1.00 97.44 124 GLN A O 1
ATOM 1034 N N . HIS A 1 125 ? 0.683 -8.736 -8.971 1.00 97.31 125 HIS A N 1
ATOM 1035 C CA . HIS A 1 125 ? 2.021 -9.264 -9.136 1.00 97.31 125 HIS A CA 1
ATOM 1036 C C . HIS A 1 125 ? 2.978 -8.161 -9.586 1.00 97.31 125 HIS A C 1
ATOM 1038 O O . HIS A 1 125 ? 2.554 -7.109 -10.070 1.00 97.31 125 HIS A O 1
ATOM 1044 N N . GLY A 1 126 ? 4.277 -8.381 -9.405 1.00 97.19 126 GLY A N 1
ATOM 1045 C CA . GLY A 1 126 ? 5.281 -7.431 -9.845 1.00 97.19 126 GLY A CA 1
ATOM 1046 C C . GLY A 1 126 ? 6.634 -8.029 -10.175 1.00 97.19 126 GLY A C 1
ATOM 1047 O O . GLY A 1 126 ? 6.991 -9.138 -9.766 1.00 97.19 126 GLY A O 1
ATOM 1048 N N . LEU A 1 127 ? 7.368 -7.279 -10.989 1.00 97.56 127 LEU A N 1
ATOM 1049 C CA . LEU A 1 127 ? 8.719 -7.591 -11.417 1.00 97.56 127 LEU A CA 1
ATOM 1050 C C . LEU A 1 127 ? 9.700 -6.765 -10.588 1.00 97.56 127 LEU A C 1
ATOM 1052 O O . LEU A 1 127 ? 9.659 -5.538 -10.636 1.00 97.56 127 LEU A O 1
ATOM 1056 N N . MET A 1 128 ? 10.571 -7.439 -9.844 1.00 97.38 128 MET A N 1
ATOM 1057 C CA . MET A 1 128 ? 11.645 -6.790 -9.092 1.00 97.38 128 MET A CA 1
ATOM 1058 C C . MET A 1 128 ? 12.670 -6.169 -10.048 1.00 97.38 128 MET A C 1
ATOM 1060 O O . MET A 1 128 ? 13.078 -6.805 -11.027 1.00 97.38 128 MET A O 1
ATOM 1064 N N . ALA A 1 129 ? 13.088 -4.942 -9.755 1.00 97.38 129 ALA A N 1
ATOM 1065 C CA . ALA A 1 129 ? 14.118 -4.227 -10.487 1.00 97.38 129 ALA A CA 1
ATOM 1066 C C . ALA A 1 129 ? 14.979 -3.373 -9.552 1.00 97.38 129 ALA A C 1
ATOM 1068 O O . ALA A 1 129 ? 14.496 -2.846 -8.548 1.00 97.38 129 ALA A O 1
ATOM 1069 N N . ASP A 1 130 ? 16.249 -3.230 -9.917 1.00 97.75 130 ASP A N 1
ATOM 1070 C CA . ASP A 1 130 ? 17.250 -2.511 -9.140 1.00 97.75 130 ASP A CA 1
ATOM 1071 C C . ASP A 1 130 ? 17.135 -1.002 -9.373 1.00 97.75 130 ASP A C 1
ATOM 1073 O O . ASP A 1 130 ? 16.903 -0.534 -10.498 1.00 97.75 130 ASP A O 1
ATOM 1077 N N . VAL A 1 131 ? 17.337 -0.236 -8.303 1.00 96.69 131 VAL A N 1
ATOM 1078 C CA . VAL A 1 131 ? 17.383 1.225 -8.325 1.00 96.69 131 VAL A CA 1
ATOM 1079 C C . VAL A 1 131 ? 18.822 1.689 -8.534 1.00 96.69 131 VAL A C 1
ATOM 1081 O O . VAL A 1 131 ? 19.682 1.590 -7.661 1.00 96.69 131 VAL A O 1
ATOM 1084 N N . PHE A 1 132 ? 19.077 2.279 -9.695 1.00 94.12 132 PHE A N 1
ATOM 1085 C CA . PHE A 1 132 ? 20.347 2.903 -10.043 1.00 94.12 132 PHE A CA 1
ATOM 1086 C C . PHE A 1 132 ? 20.342 4.351 -9.557 1.00 94.12 132 PHE A C 1
ATOM 1088 O O . PHE A 1 132 ? 19.746 5.232 -10.187 1.00 94.12 132 PHE A O 1
ATOM 1095 N N . LYS A 1 133 ? 20.995 4.576 -8.414 1.00 91.12 133 LYS A N 1
ATOM 1096 C CA . LYS A 1 133 ? 21.067 5.882 -7.754 1.00 91.12 133 LYS A CA 1
ATOM 1097 C C . LYS A 1 133 ? 22.117 6.794 -8.383 1.00 91.12 133 LYS A C 1
ATOM 1099 O O . LYS A 1 133 ? 23.210 6.348 -8.740 1.00 91.12 133 LYS A O 1
ATOM 1104 N N . SER A 1 134 ? 21.799 8.083 -8.479 1.00 83.88 134 SER A N 1
ATOM 1105 C CA . SER A 1 134 ? 22.769 9.112 -8.864 1.00 83.88 134 SER A CA 1
ATOM 1106 C C . SER A 1 134 ? 23.894 9.206 -7.818 1.00 83.88 134 SER A C 1
ATOM 1108 O O . SER A 1 134 ? 23.609 9.341 -6.629 1.00 83.88 134 SER A O 1
ATOM 1110 N N . PRO A 1 135 ? 25.179 9.182 -8.220 1.00 76.50 135 PRO A N 1
ATOM 1111 C CA . PRO A 1 135 ? 26.298 9.305 -7.286 1.00 76.50 135 PRO A CA 1
ATOM 1112 C C . PRO A 1 135 ? 26.550 10.747 -6.805 1.00 76.50 135 PRO A C 1
ATOM 1114 O O . PRO A 1 135 ? 27.340 10.942 -5.885 1.00 76.50 135 PRO A O 1
ATOM 1117 N N . PHE A 1 136 ? 25.921 11.756 -7.421 1.00 69.06 136 PHE A N 1
ATOM 1118 C CA . PHE A 1 136 ? 26.173 13.184 -7.164 1.00 69.06 136 PHE A CA 1
ATOM 1119 C C . PHE A 1 136 ? 25.021 13.879 -6.430 1.00 69.06 136 PHE A C 1
ATOM 1121 O O . PHE A 1 136 ? 24.748 15.048 -6.693 1.00 69.06 136 PHE A O 1
ATOM 1128 N N . ASP A 1 137 ? 24.390 13.159 -5.502 1.00 68.38 137 ASP A N 1
ATOM 1129 C CA . ASP A 1 137 ? 23.117 13.519 -4.867 1.00 68.38 137 ASP A CA 1
ATOM 1130 C C . ASP A 1 137 ? 21.929 13.337 -5.832 1.00 68.38 137 ASP A C 1
ATOM 1132 O O . ASP A 1 137 ? 22.052 13.496 -7.055 1.00 68.38 137 ASP A O 1
ATOM 1136 N N . ASP A 1 138 ? 20.791 12.911 -5.288 1.00 73.88 138 ASP A N 1
ATOM 1137 C CA . ASP A 1 138 ? 19.547 12.764 -6.042 1.00 73.88 138 ASP A CA 1
ATOM 1138 C C . ASP A 1 138 ? 18.566 13.883 -5.676 1.00 73.88 138 ASP A C 1
ATOM 1140 O O . ASP A 1 138 ? 18.587 14.451 -4.585 1.00 73.88 138 ASP A O 1
ATOM 1144 N N . CYS A 1 139 ? 17.702 14.246 -6.620 1.00 78.50 139 CYS A N 1
ATOM 1145 C CA . CYS A 1 139 ? 16.689 15.276 -6.417 1.00 78.50 139 CYS A CA 1
ATOM 1146 C C . CYS A 1 139 ? 15.340 14.649 -6.057 1.00 78.50 139 CYS A C 1
ATOM 1148 O O . CYS A 1 139 ? 14.306 15.270 -6.272 1.00 78.50 139 CYS A O 1
ATOM 1150 N N . THR A 1 140 ? 15.305 13.424 -5.523 1.00 77.56 140 THR A N 1
ATOM 1151 C CA . THR A 1 140 ? 14.050 12.688 -5.272 1.00 77.56 140 THR A CA 1
ATOM 1152 C C . THR A 1 140 ? 13.163 13.350 -4.222 1.00 77.56 140 THR A C 1
ATOM 1154 O O . THR A 1 140 ? 11.975 13.058 -4.158 1.00 77.56 140 THR A O 1
ATOM 1157 N N . ASN A 1 141 ? 13.716 14.230 -3.375 1.00 80.75 141 ASN A N 1
ATOM 1158 C CA . ASN A 1 141 ? 13.013 14.846 -2.245 1.00 80.75 141 ASN A CA 1
ATOM 1159 C C . ASN A 1 141 ? 12.334 13.802 -1.334 1.00 80.75 141 ASN A C 1
ATOM 1161 O O . ASN A 1 141 ? 11.152 13.903 -1.007 1.00 80.75 141 ASN A O 1
ATOM 1165 N N . LYS A 1 142 ? 13.099 12.779 -0.920 1.00 81.94 142 LYS A N 1
ATOM 1166 C CA . LYS A 1 142 ? 12.621 11.636 -0.111 1.00 81.94 142 LYS A CA 1
ATOM 1167 C C . LYS A 1 142 ? 11.608 10.739 -0.837 1.00 81.94 142 LYS A C 1
ATOM 1169 O O . LYS A 1 142 ? 10.827 10.049 -0.170 1.00 81.94 142 LYS A O 1
ATOM 1174 N N . GLY A 1 143 ? 11.636 10.756 -2.170 1.00 85.50 143 GLY A N 1
ATOM 1175 C CA . GLY A 1 143 ? 10.887 9.853 -3.034 1.00 85.50 143 GLY A CA 1
ATOM 1176 C C . GLY A 1 143 ? 11.225 8.381 -2.785 1.00 85.50 143 GLY A C 1
ATOM 1177 O O . GLY A 1 143 ? 12.172 8.039 -2.072 1.00 85.50 143 GLY A O 1
ATOM 1178 N N . ILE A 1 144 ? 10.421 7.489 -3.358 1.00 91.12 144 ILE A N 1
ATOM 1179 C CA . ILE A 1 144 ? 10.514 6.038 -3.143 1.00 91.12 144 ILE A CA 1
ATOM 1180 C C . ILE A 1 144 ? 11.925 5.484 -3.431 1.00 91.12 144 ILE A C 1
ATOM 1182 O O . ILE A 1 144 ? 12.441 4.656 -2.680 1.00 91.12 144 ILE A O 1
ATOM 1186 N N . SER A 1 145 ? 12.590 6.007 -4.466 1.00 91.38 145 SER A N 1
ATOM 1187 C CA . SER A 1 145 ? 13.917 5.571 -4.903 1.00 91.38 145 SER A CA 1
ATOM 1188 C C . SER A 1 145 ? 15.050 6.095 -4.023 1.00 91.38 145 SER A C 1
ATOM 1190 O O . SER A 1 145 ? 16.158 5.572 -4.086 1.00 91.38 145 SER A O 1
ATOM 1192 N N . SER A 1 146 ? 14.789 7.076 -3.153 1.00 89.00 146 SER A N 1
ATOM 1193 C CA . SER A 1 146 ? 15.795 7.605 -2.226 1.00 89.00 146 SER A CA 1
ATOM 1194 C C . SER A 1 146 ? 16.120 6.607 -1.106 1.00 89.00 146 SER A C 1
ATOM 1196 O O . SER A 1 146 ? 17.201 6.645 -0.520 1.00 89.00 146 SER A O 1
ATOM 1198 N N . LYS A 1 147 ? 15.164 5.731 -0.766 1.00 85.31 147 LYS A N 1
ATOM 1199 C CA . LYS A 1 147 ? 15.243 4.810 0.383 1.00 85.31 147 LYS A CA 1
ATOM 1200 C C . LYS A 1 147 ? 15.428 3.358 -0.029 1.00 85.31 147 LYS A C 1
ATOM 1202 O O . LYS A 1 147 ? 16.017 2.597 0.730 1.00 85.31 147 LYS A O 1
ATOM 1207 N N . ALA A 1 148 ? 14.916 2.986 -1.197 1.00 89.31 148 ALA A N 1
ATOM 1208 C CA . ALA A 1 148 ? 14.942 1.619 -1.684 1.00 89.31 148 ALA A CA 1
ATOM 1209 C C . ALA A 1 148 ? 16.126 1.392 -2.632 1.00 89.31 148 ALA A C 1
ATOM 1211 O O . ALA A 1 148 ? 16.476 2.275 -3.415 1.00 89.31 148 ALA A O 1
ATOM 1212 N N . ASP A 1 149 ? 16.738 0.215 -2.545 1.00 93.75 149 ASP A N 1
ATOM 1213 C CA . ASP A 1 149 ? 17.704 -0.270 -3.540 1.00 93.75 149 ASP A CA 1
ATOM 1214 C C . ASP A 1 149 ? 17.016 -1.139 -4.608 1.00 93.75 149 ASP A C 1
ATOM 1216 O O . ASP A 1 149 ? 17.546 -1.318 -5.700 1.00 93.75 149 ASP A O 1
ATOM 1220 N N . GLU A 1 150 ? 15.799 -1.611 -4.324 1.00 96.38 150 GLU A N 1
ATOM 1221 C CA . GLU A 1 150 ? 14.978 -2.456 -5.191 1.00 96.38 150 GLU A CA 1
ATOM 1222 C C . GLU A 1 150 ? 13.529 -1.955 -5.164 1.00 96.38 150 GLU A C 1
ATOM 1224 O O . GLU A 1 150 ? 13.016 -1.570 -4.112 1.00 96.38 150 GLU A O 1
ATOM 1229 N N . LEU A 1 151 ? 12.854 -1.970 -6.313 1.00 97.06 151 LEU A N 1
ATOM 1230 C CA . LEU A 1 151 ? 11.426 -1.666 -6.434 1.00 97.06 151 LEU A CA 1
ATOM 1231 C C . LEU A 1 151 ? 10.724 -2.727 -7.274 1.00 97.06 151 LEU A C 1
ATOM 1233 O O . LEU A 1 151 ? 11.345 -3.435 -8.068 1.00 97.06 151 LEU A O 1
ATOM 1237 N N . TYR A 1 152 ? 9.404 -2.800 -7.138 1.00 97.75 152 TYR A N 1
ATOM 1238 C CA . TYR A 1 152 ? 8.582 -3.752 -7.873 1.00 97.75 152 TYR A CA 1
ATOM 1239 C C . TYR A 1 152 ? 7.714 -3.041 -8.906 1.00 97.75 152 TYR A C 1
ATOM 1241 O O . TYR A 1 152 ? 6.872 -2.208 -8.574 1.00 97.75 152 TYR A O 1
ATOM 1249 N N . ILE A 1 153 ? 7.886 -3.395 -10.175 1.00 97.69 153 ILE A N 1
ATOM 1250 C CA . ILE A 1 153 ? 7.033 -2.915 -11.259 1.00 97.69 153 ILE A CA 1
ATOM 1251 C C . ILE A 1 153 ? 5.751 -3.740 -11.258 1.00 97.69 153 ILE A C 1
ATOM 1253 O O . ILE A 1 153 ? 5.810 -4.942 -11.513 1.00 97.69 153 ILE A O 1
ATOM 1257 N N . ALA A 1 154 ? 4.604 -3.115 -10.996 1.00 96.94 154 ALA A N 1
ATOM 1258 C CA . ALA A 1 154 ? 3.315 -3.795 -11.011 1.00 96.94 154 ALA A CA 1
ATOM 1259 C C . ALA A 1 154 ? 3.007 -4.346 -12.412 1.00 96.94 154 ALA A C 1
ATOM 1261 O O . ALA A 1 154 ? 2.905 -3.595 -13.386 1.00 96.94 154 ALA A O 1
ATOM 1262 N N . TYR A 1 155 ? 2.907 -5.672 -12.506 1.00 95.12 155 TYR A N 1
ATOM 1263 C CA . TYR A 1 155 ? 2.677 -6.407 -13.742 1.00 95.12 155 TYR A CA 1
ATOM 1264 C C . TYR A 1 155 ? 2.096 -7.792 -13.442 1.00 95.12 155 TYR A C 1
ATOM 1266 O O . TYR A 1 155 ? 2.708 -8.603 -12.749 1.00 95.12 155 TYR A O 1
ATOM 1274 N N . ASP A 1 156 ? 0.923 -8.075 -13.999 1.00 88.75 156 ASP A N 1
ATOM 1275 C CA . ASP A 1 156 ? 0.128 -9.285 -13.761 1.00 88.75 156 ASP A CA 1
ATOM 1276 C C . ASP A 1 156 ? 0.857 -10.593 -14.109 1.00 88.75 156 ASP A C 1
ATOM 1278 O O . ASP A 1 156 ? 0.708 -11.588 -13.404 1.00 88.75 156 ASP A O 1
ATOM 1282 N N . LYS A 1 157 ? 1.686 -10.600 -15.160 1.00 90.06 157 LYS A N 1
ATOM 1283 C CA . LYS A 1 157 ? 2.459 -11.792 -15.565 1.00 90.06 157 LYS A CA 1
ATOM 1284 C C . LYS A 1 157 ? 3.790 -11.942 -14.830 1.00 90.06 157 LYS A C 1
ATOM 1286 O O . LYS A 1 157 ? 4.591 -12.814 -15.177 1.00 90.06 157 LYS A O 1
ATOM 1291 N N . ALA A 1 158 ? 4.083 -11.070 -13.871 1.00 92.38 158 ALA A N 1
ATOM 1292 C CA . ALA A 1 158 ? 5.302 -11.172 -13.092 1.00 92.38 158 ALA A CA 1
ATOM 1293 C C . ALA A 1 158 ? 5.173 -12.236 -11.979 1.00 92.38 158 ALA A C 1
ATOM 1295 O O . ALA A 1 158 ? 4.071 -12.610 -11.578 1.00 92.38 158 ALA A O 1
ATOM 1296 N N . PRO A 1 159 ? 6.290 -12.778 -11.469 1.00 92.00 159 PRO A N 1
ATOM 1297 C CA . PRO A 1 159 ? 6.260 -13.985 -10.657 1.00 92.00 159 PRO A CA 1
ATOM 1298 C C . PRO A 1 159 ? 6.024 -13.687 -9.173 1.00 92.00 159 PRO A C 1
ATOM 1300 O O . PRO A 1 159 ? 5.620 -14.579 -8.432 1.00 92.00 159 PRO A O 1
ATOM 1303 N N . LEU A 1 160 ? 6.283 -12.456 -8.725 1.00 95.44 160 LEU A N 1
ATOM 1304 C CA . LEU A 1 160 ? 6.253 -12.091 -7.314 1.00 95.44 160 LEU A CA 1
ATOM 1305 C C . LEU A 1 160 ? 4.917 -11.455 -6.964 1.00 95.44 160 LEU A C 1
ATOM 1307 O O . LEU A 1 160 ? 4.451 -10.576 -7.679 1.00 95.44 160 LEU A O 1
ATOM 1311 N N . ILE A 1 161 ? 4.329 -11.871 -5.845 1.00 95.62 161 ILE A N 1
ATOM 1312 C CA . ILE A 1 161 ? 3.171 -11.190 -5.264 1.00 95.62 161 ILE A CA 1
ATOM 1313 C C . ILE A 1 161 ? 3.662 -9.895 -4.623 1.00 95.62 161 ILE A C 1
ATOM 1315 O O . ILE A 1 161 ? 4.594 -9.910 -3.818 1.00 95.62 161 ILE A O 1
ATOM 1319 N N . LEU A 1 162 ? 3.016 -8.784 -4.960 1.00 96.00 162 LEU A N 1
ATOM 1320 C CA . LEU A 1 162 ? 3.310 -7.492 -4.356 1.00 96.00 162 LEU A CA 1
ATOM 1321 C C . LEU A 1 162 ? 2.824 -7.472 -2.909 1.00 96.00 162 LEU A C 1
ATOM 1323 O O . LEU A 1 162 ? 1.677 -7.826 -2.632 1.00 96.00 162 LEU A O 1
ATOM 1327 N N . THR A 1 163 ? 3.681 -7.037 -1.986 1.00 94.31 163 THR A N 1
ATOM 1328 C CA . THR A 1 163 ? 3.376 -7.067 -0.547 1.00 94.31 163 THR A CA 1
ATOM 1329 C C . THR A 1 163 ? 3.150 -5.684 0.047 1.00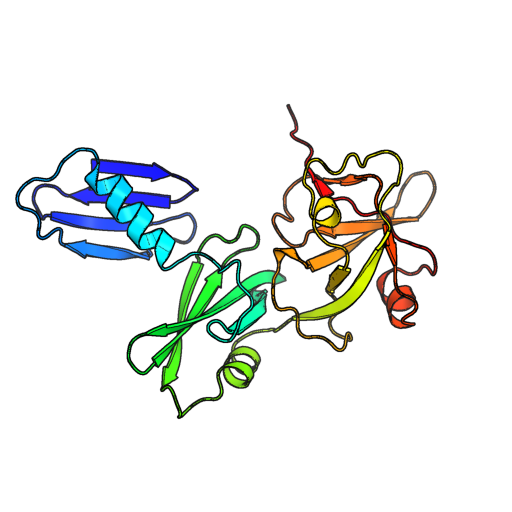 94.31 163 THR A C 1
ATOM 1331 O O . THR A 1 163 ? 2.250 -5.533 0.874 1.00 94.31 163 THR A O 1
ATOM 1334 N N . ASP A 1 164 ? 3.913 -4.677 -0.381 1.00 94.44 164 ASP A N 1
ATOM 1335 C CA . ASP A 1 164 ? 3.818 -3.305 0.114 1.00 94.44 164 ASP A CA 1
ATOM 1336 C C . ASP A 1 164 ? 3.722 -2.305 -1.042 1.00 94.44 164 ASP A C 1
ATOM 1338 O O . ASP A 1 164 ? 4.619 -2.194 -1.877 1.00 94.44 164 ASP A O 1
ATOM 1342 N N . ILE A 1 165 ? 2.630 -1.545 -1.081 1.00 95.38 165 ILE A N 1
ATOM 1343 C CA . ILE A 1 165 ? 2.353 -0.543 -2.114 1.00 95.38 165 ILE A CA 1
ATOM 1344 C C . ILE A 1 165 ? 3.415 0.566 -2.156 1.00 95.38 165 ILE A C 1
ATOM 1346 O O . ILE A 1 165 ? 3.640 1.167 -3.207 1.00 95.38 165 ILE A O 1
ATOM 1350 N N . ARG A 1 166 ? 4.108 0.812 -1.034 1.00 94.19 166 ARG A N 1
ATOM 1351 C CA . ARG A 1 166 ? 5.190 1.802 -0.921 1.00 94.19 166 ARG A CA 1
ATOM 1352 C C . ARG A 1 166 ? 6.492 1.362 -1.574 1.00 94.19 166 ARG A C 1
ATOM 1354 O O . ARG A 1 166 ? 7.416 2.159 -1.612 1.00 94.19 166 ARG A O 1
ATOM 1361 N N . GLU A 1 167 ? 6.574 0.127 -2.057 1.00 94.75 167 GLU A N 1
ATOM 1362 C CA . GLU A 1 167 ? 7.718 -0.423 -2.797 1.00 94.75 167 GLU A CA 1
ATOM 1363 C C . GLU A 1 167 ? 7.355 -0.676 -4.272 1.00 94.75 167 GLU A C 1
ATOM 1365 O O . GLU A 1 167 ? 8.143 -1.229 -5.040 1.00 94.75 167 GLU A O 1
ATOM 1370 N N . CYS A 1 168 ? 6.145 -0.277 -4.679 1.00 96.62 168 CYS A N 1
ATOM 1371 C CA . CYS A 1 168 ? 5.588 -0.567 -5.991 1.00 96.62 168 CYS A CA 1
ATOM 1372 C C . CYS A 1 168 ? 5.602 0.662 -6.905 1.00 96.62 168 CYS A C 1
ATOM 1374 O O . CYS A 1 168 ? 5.272 1.781 -6.497 1.00 96.62 168 CYS A O 1
ATOM 1376 N N . VAL A 1 169 ? 5.900 0.430 -8.182 1.00 97.06 169 VAL A N 1
ATOM 1377 C CA . VAL A 1 169 ? 5.832 1.429 -9.252 1.00 97.06 169 VAL A CA 1
ATOM 1378 C C . VAL A 1 169 ? 5.029 0.915 -10.444 1.00 97.06 169 VAL A C 1
ATOM 1380 O O . VAL A 1 169 ? 4.948 -0.284 -10.703 1.00 97.06 169 VAL A O 1
ATOM 1383 N N . THR A 1 170 ? 4.462 1.836 -11.213 1.00 96.62 170 THR A N 1
ATOM 1384 C CA . THR A 1 170 ? 3.844 1.564 -12.521 1.00 96.62 170 THR A CA 1
ATOM 1385 C C . THR A 1 170 ? 4.642 2.232 -13.624 1.00 96.62 170 THR A C 1
ATOM 1387 O O . THR A 1 170 ? 5.215 3.300 -13.404 1.00 96.62 170 THR A O 1
ATOM 1390 N N . VAL A 1 171 ? 4.643 1.642 -14.818 1.00 95.81 171 VAL A N 1
ATOM 1391 C CA . VAL A 1 171 ? 5.256 2.237 -16.010 1.00 95.81 171 VAL A CA 1
ATOM 1392 C C . VAL A 1 171 ? 4.218 3.051 -16.779 1.00 95.81 171 VAL A C 1
ATOM 1394 O O . VAL A 1 171 ? 3.129 2.567 -17.072 1.00 95.81 171 VAL A O 1
ATOM 1397 N N . GLU A 1 172 ? 4.574 4.283 -17.132 1.00 94.00 172 GLU A N 1
ATOM 1398 C CA . GLU A 1 172 ? 3.781 5.169 -17.979 1.00 94.00 172 GLU A CA 1
ATOM 1399 C C . GLU A 1 172 ? 4.533 5.471 -19.274 1.00 94.00 172 GLU A C 1
ATOM 1401 O O . GLU A 1 172 ? 5.721 5.805 -19.262 1.00 94.00 172 GLU A O 1
ATOM 1406 N N . LYS A 1 173 ? 3.811 5.405 -20.395 1.00 93.19 173 LYS A N 1
ATOM 1407 C CA . LYS A 1 173 ? 4.297 5.823 -21.710 1.00 93.19 173 LYS A CA 1
ATOM 1408 C C . LYS A 1 173 ? 3.612 7.122 -22.095 1.00 93.19 173 LYS A C 1
ATOM 1410 O O . LYS A 1 173 ? 2.387 7.189 -22.168 1.00 93.19 173 LYS A O 1
ATOM 1415 N N . LEU A 1 174 ? 4.405 8.161 -22.313 1.00 90.62 174 LEU A N 1
ATOM 1416 C CA . LEU A 1 174 ? 3.935 9.495 -22.653 1.00 90.62 174 LEU A CA 1
ATOM 1417 C C . LEU A 1 174 ? 4.392 9.854 -24.060 1.00 90.62 174 LEU A C 1
ATOM 1419 O O . LEU A 1 174 ? 5.583 9.816 -24.359 1.00 90.62 174 LEU A O 1
ATOM 1423 N N . GLN A 1 175 ? 3.468 10.276 -24.918 1.00 90.56 175 GLN A N 1
ATOM 1424 C CA . GLN A 1 175 ? 3.843 10.845 -26.206 1.00 90.56 175 GLN A CA 1
ATOM 1425 C C . GLN A 1 175 ? 4.318 12.288 -26.005 1.00 90.56 175 GLN A C 1
ATOM 1427 O O . GLN A 1 175 ? 3.547 13.162 -25.613 1.00 90.56 175 GLN A O 1
ATOM 1432 N N . THR A 1 176 ? 5.587 12.554 -26.303 1.00 88.12 176 THR A N 1
ATOM 1433 C CA . THR A 1 176 ? 6.162 13.903 -26.277 1.00 88.12 176 THR A CA 1
ATOM 1434 C C . THR A 1 176 ? 6.399 14.418 -27.695 1.00 88.12 176 THR A C 1
ATOM 1436 O O . THR A 1 176 ? 6.357 13.667 -28.673 1.00 88.12 176 THR A O 1
ATOM 1439 N N . ARG A 1 177 ? 6.733 15.710 -27.817 1.00 88.50 177 ARG A N 1
ATOM 1440 C CA . ARG A 1 177 ? 7.185 16.302 -29.089 1.00 88.50 177 ARG A CA 1
ATOM 1441 C C . ARG A 1 177 ? 8.465 15.664 -29.650 1.00 88.50 177 ARG A C 1
ATOM 1443 O O . ARG A 1 177 ? 8.767 15.869 -30.818 1.00 88.50 177 ARG A O 1
ATOM 1450 N N . TYR A 1 178 ? 9.212 14.927 -28.825 1.00 85.94 178 TYR A N 1
ATOM 1451 C CA . TYR A 1 178 ? 10.469 14.269 -29.189 1.00 85.94 178 TYR A CA 1
ATOM 1452 C C . TYR A 1 178 ? 10.330 12.749 -29.355 1.00 85.94 178 TYR A C 1
ATOM 1454 O O . TYR A 1 178 ? 11.329 12.075 -29.584 1.00 85.94 178 TYR A O 1
ATOM 1462 N N . GLY A 1 179 ? 9.109 12.213 -29.253 1.00 87.62 179 GLY A N 1
ATOM 1463 C CA . GLY A 1 179 ? 8.832 10.779 -29.322 1.00 87.62 179 GLY A CA 1
ATOM 1464 C C . GLY A 1 179 ? 8.202 10.230 -28.044 1.00 87.62 179 GLY A C 1
ATOM 1465 O O . GLY A 1 179 ? 7.806 10.985 -27.151 1.00 87.62 179 GLY A O 1
ATOM 1466 N N . GLU A 1 180 ? 8.091 8.906 -27.981 1.00 91.44 180 GLU A N 1
ATOM 1467 C CA . GLU A 1 180 ? 7.601 8.197 -26.801 1.00 91.44 180 GLU A CA 1
ATOM 1468 C C . GLU A 1 180 ? 8.620 8.317 -25.660 1.00 91.44 180 GLU A C 1
ATOM 1470 O O . GLU A 1 180 ? 9.807 8.034 -25.821 1.00 91.44 180 GLU A O 1
ATOM 1475 N N . TYR A 1 181 ? 8.149 8.760 -24.502 1.00 92.25 181 TYR A N 1
ATOM 1476 C CA . TYR A 1 181 ? 8.916 8.845 -23.274 1.00 92.25 181 TYR A CA 1
ATOM 1477 C C . TYR A 1 181 ? 8.346 7.858 -22.264 1.00 92.25 181 TYR A C 1
ATOM 1479 O O . TYR A 1 181 ? 7.186 7.965 -21.862 1.00 92.25 181 TYR A O 1
ATOM 1487 N N . VAL A 1 182 ? 9.172 6.900 -21.858 1.00 95.31 182 VAL A N 1
ATOM 1488 C CA . VAL A 1 182 ? 8.817 5.884 -20.868 1.00 95.31 182 VAL A CA 1
ATOM 1489 C C . VAL A 1 182 ? 9.375 6.308 -19.520 1.00 95.31 182 VAL A C 1
ATOM 1491 O O . VAL A 1 182 ? 10.550 6.658 -19.405 1.00 95.31 182 VAL A O 1
ATOM 1494 N N . LYS A 1 183 ? 8.533 6.267 -18.496 1.00 95.06 183 LYS A N 1
ATOM 1495 C CA . LYS A 1 183 ? 8.907 6.553 -17.112 1.00 95.06 183 LYS A CA 1
ATOM 1496 C C . LYS A 1 183 ? 8.226 5.577 -16.169 1.00 95.06 183 LYS A C 1
ATOM 1498 O O . LYS A 1 183 ? 7.239 4.948 -16.541 1.00 95.06 183 LYS A O 1
ATOM 1503 N N . CYS A 1 184 ? 8.706 5.491 -14.938 1.00 95.31 184 CYS A N 1
ATOM 1504 C CA . CYS A 1 184 ? 7.964 4.837 -13.868 1.00 95.31 184 CYS A CA 1
ATOM 1505 C C . CYS A 1 184 ? 7.597 5.838 -12.775 1.00 95.31 184 CYS A C 1
ATOM 1507 O O . CYS A 1 184 ? 8.294 6.833 -12.581 1.00 95.31 184 CYS A O 1
ATOM 1509 N N . LYS A 1 185 ? 6.478 5.591 -12.094 1.00 94.62 185 LYS A N 1
ATOM 1510 C CA . LYS A 1 185 ? 5.990 6.409 -10.979 1.00 94.62 185 LYS A CA 1
ATOM 1511 C C . LYS A 1 185 ? 5.533 5.527 -9.813 1.00 94.62 185 LYS A C 1
ATOM 1513 O O . LYS A 1 185 ? 5.100 4.400 -10.076 1.00 94.62 185 LYS A O 1
ATOM 1518 N N . PRO A 1 186 ? 5.579 6.021 -8.565 1.00 95.25 186 PRO A N 1
ATOM 1519 C CA . PRO A 1 186 ? 5.021 5.331 -7.410 1.00 95.25 186 PRO A CA 1
ATOM 1520 C C . PRO A 1 186 ? 3.547 4.955 -7.591 1.00 95.25 186 PRO A C 1
ATOM 1522 O O . PRO A 1 186 ? 2.756 5.713 -8.157 1.00 95.25 186 PRO A O 1
ATOM 1525 N N . VAL A 1 187 ? 3.185 3.781 -7.075 1.00 95.56 187 VAL A N 1
ATOM 1526 C CA . VAL A 1 187 ? 1.785 3.364 -6.915 1.00 95.56 187 VAL A CA 1
ATOM 1527 C C . VAL A 1 187 ? 1.172 3.999 -5.663 1.00 95.56 187 VAL A C 1
ATOM 1529 O O . VAL A 1 187 ? 0.018 4.422 -5.676 1.00 95.56 187 VAL A O 1
ATOM 1532 N N . TYR A 1 188 ? 1.955 4.093 -4.588 1.00 93.19 188 TYR A N 1
ATOM 1533 C CA . TYR A 1 188 ? 1.603 4.871 -3.404 1.00 93.19 188 TYR A CA 1
ATOM 1534 C C . TYR A 1 188 ? 1.511 6.361 -3.756 1.00 93.19 188 TYR A C 1
ATOM 1536 O O . TYR A 1 188 ? 2.365 6.875 -4.477 1.00 93.19 188 TYR A O 1
ATOM 1544 N N . GLU A 1 189 ? 0.480 7.049 -3.259 1.00 90.62 189 GLU A N 1
ATOM 1545 C CA . GLU A 1 189 ? 0.237 8.474 -3.519 1.00 90.62 189 GLU A CA 1
ATOM 1546 C C . GLU A 1 189 ? 0.141 8.822 -5.028 1.00 90.62 189 GLU A C 1
ATOM 1548 O O . GLU A 1 189 ? 0.453 9.933 -5.462 1.00 90.62 189 GLU A O 1
ATOM 1553 N N . SER A 1 190 ? -0.353 7.882 -5.846 1.00 86.88 190 SER A N 1
ATOM 1554 C CA . SER A 1 190 ? -0.342 7.944 -7.322 1.00 86.88 190 SER A CA 1
ATOM 1555 C C . SER A 1 190 ? -1.016 9.164 -7.965 1.00 86.88 190 SER A C 1
ATOM 1557 O O . SER A 1 190 ? -0.820 9.402 -9.159 1.00 86.88 190 SER A O 1
ATOM 1559 N N . ASN A 1 191 ? -1.845 9.892 -7.213 1.00 86.56 191 ASN A N 1
ATOM 1560 C CA . ASN A 1 191 ? -2.559 11.086 -7.675 1.00 86.56 191 ASN A CA 1
ATOM 1561 C C . ASN A 1 191 ? -1.689 12.352 -7.644 1.00 86.56 191 ASN A C 1
ATOM 1563 O O . ASN A 1 191 ? -2.075 13.371 -8.216 1.00 86.56 191 ASN A O 1
ATOM 1567 N N . ASN A 1 192 ? -0.526 12.304 -6.993 1.00 86.44 192 ASN A N 1
ATOM 1568 C CA . ASN A 1 192 ? 0.408 13.419 -6.985 1.00 86.44 192 ASN A CA 1
ATOM 1569 C C . ASN A 1 192 ? 1.115 13.579 -8.335 1.00 86.44 192 ASN A C 1
ATOM 1571 O O . ASN A 1 192 ? 1.309 12.633 -9.103 1.00 86.44 192 ASN A O 1
ATOM 1575 N N . MET A 1 193 ? 1.555 14.808 -8.603 1.00 86.19 193 MET A N 1
ATOM 1576 C CA . MET A 1 193 ? 2.458 15.076 -9.712 1.00 86.19 193 MET A CA 1
ATOM 1577 C C . MET A 1 193 ? 3.886 14.741 -9.303 1.00 86.19 193 MET A C 1
ATOM 1579 O O . MET A 1 193 ? 4.400 15.266 -8.314 1.00 86.19 193 MET A O 1
ATOM 1583 N N . TYR A 1 194 ? 4.528 13.895 -10.103 1.00 89.50 194 TYR A N 1
ATOM 1584 C CA . TYR A 1 194 ? 5.912 13.505 -9.899 1.00 89.50 194 TYR A CA 1
ATOM 1585 C C . TYR A 1 194 ? 6.799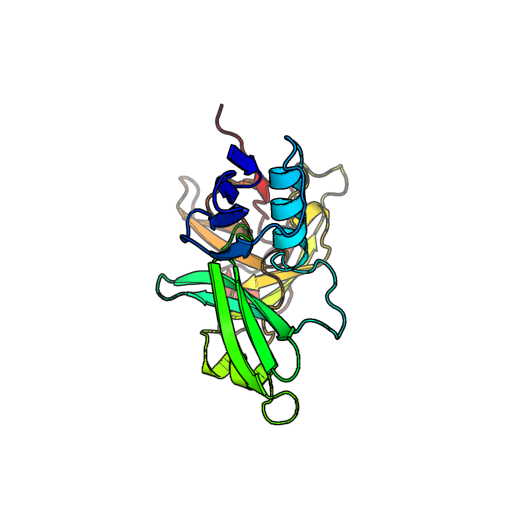 13.959 -11.054 1.00 89.50 194 TYR A C 1
ATOM 1587 O O . TYR A 1 194 ? 6.447 13.802 -12.227 1.00 89.50 194 TYR A O 1
ATOM 1595 N N . ALA A 1 195 ? 7.963 14.496 -10.701 1.00 89.12 195 ALA A N 1
ATOM 1596 C CA . ALA A 1 195 ? 9.067 14.768 -11.605 1.00 89.12 195 ALA A CA 1
ATOM 1597 C C . ALA A 1 195 ? 10.167 13.711 -11.441 1.00 89.12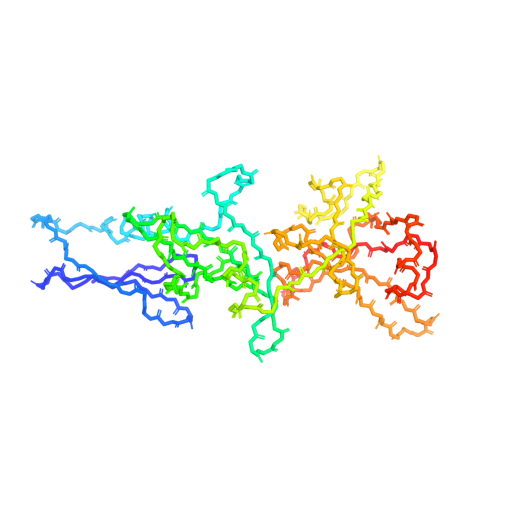 195 ALA A C 1
ATOM 1599 O O . ALA A 1 195 ? 10.214 12.982 -10.448 1.00 89.12 195 ALA A O 1
ATOM 1600 N N . ALA A 1 196 ? 11.064 13.638 -12.425 1.00 89.12 196 ALA A N 1
ATOM 1601 C CA . ALA A 1 196 ? 12.220 12.754 -12.373 1.00 89.12 196 ALA A CA 1
ATOM 1602 C C . ALA A 1 196 ? 13.132 13.132 -11.191 1.00 89.12 196 ALA A C 1
ATOM 1604 O O . ALA A 1 196 ? 13.604 14.267 -11.121 1.00 89.12 196 ALA A O 1
ATOM 1605 N N . GLY A 1 197 ? 13.404 12.176 -10.298 1.00 84.62 197 GLY A N 1
ATOM 1606 C CA . GLY A 1 197 ? 14.291 12.376 -9.144 1.00 84.62 197 GLY A CA 1
ATOM 1607 C C . 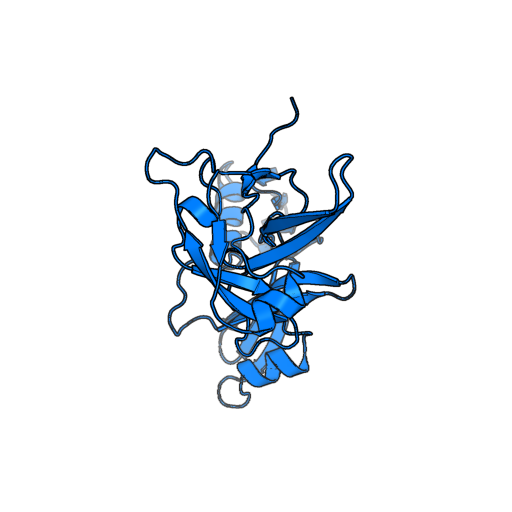GLY A 1 197 ? 15.782 12.212 -9.465 1.00 84.62 197 GLY A C 1
ATOM 1608 O O . GLY A 1 197 ? 16.625 12.512 -8.627 1.00 84.62 197 GLY A O 1
ATOM 1609 N N . GLY A 1 198 ? 16.119 11.756 -10.677 1.00 88.69 198 GLY A N 1
ATOM 1610 C CA . GLY A 1 198 ? 17.497 11.502 -11.126 1.00 88.69 198 GLY A CA 1
ATOM 1611 C C . GLY A 1 198 ? 17.941 10.038 -11.028 1.00 88.69 198 GLY A C 1
ATOM 1612 O O . GLY A 1 198 ? 18.995 9.693 -11.556 1.00 88.69 198 GLY A O 1
ATOM 1613 N N . ASN A 1 199 ? 17.118 9.178 -10.423 1.00 94.25 199 ASN A N 1
ATOM 1614 C CA . ASN A 1 199 ? 17.365 7.741 -10.307 1.00 94.25 199 ASN A CA 1
ATOM 1615 C C . ASN A 1 199 ? 16.667 6.957 -11.429 1.00 94.25 199 ASN A C 1
ATOM 1617 O O . ASN A 1 199 ? 15.682 7.415 -12.022 1.00 94.25 199 ASN A O 1
ATOM 1621 N N . PHE A 1 200 ? 17.172 5.757 -11.708 1.00 95.62 200 PHE A N 1
ATOM 1622 C CA . PHE A 1 200 ? 16.653 4.878 -12.757 1.00 95.62 200 PHE A CA 1
ATOM 1623 C C . PHE A 1 200 ? 16.314 3.496 -12.211 1.00 95.62 200 PHE A C 1
ATOM 1625 O O . PHE A 1 200 ? 16.889 3.051 -11.225 1.00 95.62 200 PHE A O 1
ATOM 1632 N N . LEU A 1 201 ? 15.400 2.811 -12.886 1.00 96.88 201 LEU A N 1
ATOM 1633 C CA . LEU A 1 201 ? 14.968 1.460 -12.570 1.00 96.88 201 LEU A CA 1
ATOM 1634 C C . LEU A 1 201 ? 15.321 0.518 -13.717 1.00 96.88 201 LEU A C 1
ATOM 1636 O O . LEU A 1 201 ? 15.031 0.828 -14.879 1.00 96.88 201 LEU A O 1
ATOM 1640 N N . TYR A 1 202 ? 15.924 -0.629 -13.410 1.00 97.50 202 TYR A N 1
ATOM 1641 C CA . TYR A 1 202 ? 16.270 -1.616 -14.430 1.00 97.50 202 TYR A CA 1
ATOM 1642 C C . TYR A 1 202 ? 16.394 -3.038 -13.876 1.00 97.50 202 TYR A C 1
ATOM 1644 O O . TYR A 1 202 ? 16.769 -3.250 -12.730 1.00 97.50 202 TYR A O 1
ATOM 1652 N N . THR A 1 203 ? 16.096 -4.021 -14.722 1.00 96.31 203 THR A N 1
ATOM 1653 C CA . THR A 1 203 ? 16.396 -5.434 -14.485 1.00 96.31 203 THR A CA 1
ATOM 1654 C C . THR A 1 203 ? 16.731 -6.111 -15.807 1.00 96.31 203 THR A C 1
ATOM 1656 O O . THR A 1 203 ? 16.281 -5.682 -16.869 1.00 96.31 203 THR A O 1
ATOM 1659 N N . SER A 1 204 ? 17.517 -7.184 -15.740 1.00 94.56 204 SER A N 1
ATOM 1660 C CA . SER A 1 204 ? 17.856 -8.008 -16.907 1.00 94.56 204 SER A CA 1
ATOM 1661 C C . SER A 1 204 ? 16.770 -9.031 -17.274 1.00 94.56 204 SER A C 1
ATOM 1663 O O . SER A 1 204 ? 16.908 -9.732 -18.276 1.00 94.56 204 SER A O 1
ATOM 1665 N N . ASP A 1 205 ? 15.690 -9.130 -16.487 1.00 95.06 205 ASP A N 1
ATOM 1666 C CA . ASP A 1 205 ? 14.558 -10.010 -16.791 1.00 95.06 205 ASP A CA 1
ATOM 1667 C C . ASP A 1 205 ? 13.901 -9.607 -18.124 1.00 95.06 205 ASP A C 1
ATOM 1669 O O . ASP A 1 205 ? 13.589 -8.437 -18.358 1.00 95.06 205 ASP A O 1
ATOM 1673 N N . CYS A 1 206 ? 13.652 -10.583 -19.003 1.00 92.94 206 CYS A N 1
ATOM 1674 C CA . CYS A 1 206 ? 13.085 -10.343 -20.331 1.00 92.94 206 CYS A CA 1
ATOM 1675 C C . CYS A 1 206 ? 11.717 -9.640 -20.293 1.00 92.94 206 CYS A C 1
ATOM 1677 O O . CYS A 1 206 ? 11.397 -8.874 -21.207 1.00 92.94 206 CYS A O 1
ATOM 1679 N N . ARG A 1 207 ? 10.941 -9.829 -19.217 1.00 95.56 207 ARG A N 1
ATOM 1680 C CA . ARG A 1 207 ? 9.647 -9.162 -19.010 1.00 95.56 207 ARG A CA 1
ATOM 1681 C C . ARG A 1 207 ? 9.788 -7.647 -18.857 1.00 95.56 207 ARG A C 1
ATOM 1683 O O . ARG A 1 207 ? 8.832 -6.930 -19.127 1.00 95.56 207 ARG A O 1
ATOM 1690 N N . PHE A 1 208 ? 10.968 -7.126 -18.513 1.00 96.12 208 PHE A N 1
ATOM 1691 C CA . PHE A 1 208 ? 11.199 -5.681 -18.447 1.00 96.12 208 PHE A CA 1
ATOM 1692 C C . PHE A 1 208 ? 10.928 -4.995 -19.789 1.00 96.12 208 PHE A C 1
ATOM 1694 O O . PHE A 1 208 ? 10.242 -3.972 -19.832 1.00 96.12 208 PHE A O 1
ATOM 1701 N N . LYS A 1 209 ? 11.382 -5.596 -20.897 1.00 95.19 209 LYS A N 1
ATOM 1702 C CA . LYS A 1 209 ? 11.112 -5.091 -22.249 1.00 95.19 209 LYS A CA 1
ATOM 1703 C C . LYS A 1 209 ? 9.636 -5.198 -22.613 1.00 95.19 209 LYS A C 1
ATOM 1705 O O . LYS A 1 209 ? 9.107 -4.306 -23.265 1.00 95.19 209 LYS A O 1
ATOM 1710 N N . GLU A 1 210 ? 8.964 -6.264 -22.185 1.00 94.31 210 GLU A N 1
ATOM 1711 C CA . GLU A 1 210 ? 7.526 -6.439 -22.418 1.00 94.31 210 GLU A CA 1
ATOM 1712 C C . GLU A 1 210 ? 6.706 -5.341 -21.726 1.00 94.31 210 GLU A C 1
ATOM 1714 O O . GLU A 1 210 ? 5.781 -4.794 -22.325 1.00 94.31 210 GLU A O 1
ATOM 1719 N N . ILE A 1 211 ? 7.077 -4.978 -20.493 1.00 94.44 211 ILE A N 1
ATOM 1720 C CA . ILE A 1 211 ? 6.390 -3.950 -19.702 1.00 94.44 211 ILE A CA 1
ATOM 1721 C C . ILE A 1 211 ? 6.703 -2.546 -20.234 1.00 94.44 211 ILE A C 1
ATOM 1723 O O . ILE A 1 211 ? 5.810 -1.729 -20.459 1.00 94.44 211 ILE A O 1
ATOM 1727 N N . THR A 1 212 ? 7.986 -2.244 -20.431 1.00 94.44 212 THR A N 1
ATOM 1728 C CA . THR A 1 212 ? 8.453 -0.880 -20.717 1.00 94.44 212 THR A CA 1
ATOM 1729 C C . THR A 1 212 ? 8.474 -0.556 -22.207 1.00 94.44 212 THR A C 1
ATOM 1731 O O . THR A 1 212 ? 8.365 0.604 -22.591 1.00 94.44 212 THR A O 1
ATOM 1734 N N . GLY A 1 213 ? 8.559 -1.566 -23.074 1.00 93.75 213 GLY A N 1
ATOM 1735 C CA . GLY A 1 213 ? 8.828 -1.412 -24.505 1.00 93.75 213 GLY A CA 1
ATOM 1736 C C . GLY A 1 213 ? 10.291 -1.109 -24.843 1.00 93.75 213 GLY A C 1
ATOM 1737 O O . GLY A 1 213 ? 10.605 -0.956 -26.021 1.00 93.75 213 GLY A O 1
ATOM 1738 N N . ILE A 1 214 ? 11.178 -1.025 -23.847 1.00 93.19 214 ILE A N 1
ATOM 1739 C CA . ILE A 1 214 ? 12.583 -0.633 -24.005 1.00 93.19 214 ILE A CA 1
ATOM 1740 C C . ILE A 1 214 ? 13.511 -1.586 -23.242 1.00 93.19 214 ILE A C 1
ATOM 1742 O O . ILE A 1 214 ? 13.084 -2.337 -22.372 1.00 93.19 214 ILE A O 1
ATOM 1746 N N . GLU A 1 215 ? 14.796 -1.585 -23.593 1.00 92.31 215 GLU A N 1
ATOM 1747 C CA . GLU A 1 215 ? 15.814 -2.460 -22.978 1.00 92.31 215 GLU A CA 1
ATOM 1748 C C . GLU A 1 215 ? 16.809 -1.696 -22.095 1.00 92.31 215 GLU A C 1
ATOM 1750 O O . GLU A 1 215 ? 17.757 -2.280 -21.584 1.00 92.31 215 GLU A O 1
ATOM 1755 N N . TYR A 1 216 ? 16.624 -0.388 -21.926 1.00 92.88 216 TYR A N 1
ATOM 1756 C CA . TYR A 1 216 ? 17.504 0.464 -21.128 1.00 92.88 216 TYR A CA 1
ATOM 1757 C C . TYR A 1 216 ? 16.806 0.943 -19.846 1.00 92.88 216 TYR A C 1
ATOM 1759 O O . TYR A 1 216 ? 15.575 0.901 -19.774 1.00 92.88 216 TYR A O 1
ATOM 1767 N N . PRO A 1 217 ? 17.567 1.407 -18.834 1.00 95.94 217 PRO A N 1
ATOM 1768 C CA . PRO A 1 217 ? 16.998 1.867 -17.573 1.00 95.94 217 PRO A CA 1
ATOM 1769 C C . PRO A 1 217 ? 15.936 2.955 -17.743 1.00 95.94 217 PRO A C 1
ATOM 1771 O O . PRO A 1 217 ? 16.103 3.904 -18.512 1.00 95.94 217 PRO A O 1
ATOM 1774 N N . VAL A 1 218 ? 14.844 2.822 -16.992 1.00 96.38 218 VAL A N 1
ATOM 1775 C CA . VAL A 1 218 ? 13.693 3.729 -17.044 1.00 96.38 218 VAL A CA 1
ATOM 1776 C C . VAL A 1 218 ? 13.832 4.771 -15.933 1.00 96.38 218 VAL A C 1
ATOM 1778 O O . VAL A 1 218 ? 14.083 4.396 -14.789 1.00 96.38 218 VAL A O 1
ATOM 1781 N N . PRO A 1 219 ? 13.654 6.072 -16.209 1.00 95.31 219 PRO A N 1
ATOM 1782 C CA . PRO A 1 219 ? 13.705 7.097 -15.172 1.00 95.31 219 PRO A CA 1
ATOM 1783 C C . PRO A 1 219 ? 12.577 6.924 -14.147 1.00 95.31 219 PRO A C 1
ATOM 1785 O O . PRO A 1 219 ? 11.417 6.693 -14.514 1.00 95.31 219 PRO A O 1
ATOM 1788 N N . ILE A 1 220 ? 12.912 7.097 -12.867 1.00 95.56 220 ILE A N 1
ATOM 1789 C CA . ILE A 1 220 ? 11.959 7.088 -11.755 1.00 95.56 220 ILE A CA 1
ATOM 1790 C C . ILE A 1 220 ? 11.466 8.515 -11.509 1.00 95.56 220 ILE A C 1
ATOM 1792 O O . ILE A 1 220 ? 12.245 9.439 -11.262 1.00 95.56 220 ILE A O 1
ATOM 1796 N N . HIS A 1 221 ? 10.152 8.703 -11.616 1.00 94.25 221 HIS A N 1
ATOM 1797 C CA . HIS A 1 221 ? 9.469 9.952 -11.302 1.00 94.25 221 HIS A CA 1
ATOM 1798 C C . HIS A 1 221 ? 8.858 9.827 -9.917 1.00 94.25 221 HIS A C 1
ATOM 1800 O O . HIS A 1 221 ? 7.721 9.386 -9.780 1.00 94.25 221 HIS A O 1
ATOM 1806 N N . ASP A 1 222 ? 9.626 10.195 -8.900 1.00 91.44 222 ASP A N 1
ATOM 1807 C CA . ASP A 1 222 ? 9.242 10.123 -7.491 1.00 91.44 222 ASP A CA 1
ATOM 1808 C C . ASP A 1 222 ? 9.512 11.418 -6.711 1.00 91.44 222 ASP A C 1
ATOM 1810 O O . ASP A 1 222 ? 9.222 11.481 -5.517 1.00 91.44 222 ASP A O 1
ATOM 1814 N N . HIS A 1 223 ? 9.980 12.475 -7.382 1.00 89.12 223 HIS A N 1
ATOM 1815 C CA . HIS A 1 223 ? 10.036 13.812 -6.802 1.00 89.12 223 HIS A CA 1
ATOM 1816 C C . HIS A 1 223 ? 8.646 14.441 -6.813 1.00 89.12 223 HIS A C 1
ATOM 1818 O O . HIS A 1 223 ? 8.152 14.837 -7.872 1.00 89.12 223 HIS A O 1
ATOM 1824 N N . ARG A 1 224 ? 8.005 14.534 -5.644 1.00 84.56 224 ARG A N 1
ATOM 1825 C CA . ARG A 1 224 ? 6.694 15.178 -5.512 1.00 84.56 224 ARG A CA 1
ATOM 1826 C C . ARG A 1 224 ? 6.807 16.669 -5.827 1.00 84.56 224 ARG A C 1
ATOM 1828 O O . ARG A 1 224 ? 7.571 17.383 -5.183 1.00 84.56 224 ARG A O 1
ATOM 1835 N N . VAL A 1 225 ? 6.015 17.125 -6.793 1.00 82.12 225 VAL A N 1
ATOM 1836 C CA . VAL A 1 225 ? 5.910 18.536 -7.172 1.00 82.12 225 VAL A CA 1
ATOM 1837 C C . VAL A 1 225 ? 4.701 19.136 -6.463 1.00 82.12 225 VAL A C 1
ATOM 1839 O O . VAL A 1 225 ? 3.566 18.728 -6.713 1.00 82.12 225 VAL A O 1
ATOM 1842 N N . GLU A 1 226 ? 4.932 20.107 -5.584 1.00 72.06 226 GLU A N 1
ATOM 1843 C CA . GLU A 1 226 ? 3.864 20.957 -5.059 1.00 72.06 226 GLU A CA 1
ATOM 1844 C C . GLU A 1 226 ? 3.574 22.047 -6.098 1.00 72.06 226 GLU A C 1
ATOM 1846 O O . GLU A 1 226 ? 4.453 22.834 -6.455 1.00 72.06 226 GLU A O 1
ATOM 1851 N N . LEU A 1 227 ? 2.357 22.058 -6.647 1.00 57.53 227 LEU A N 1
ATOM 1852 C CA . LEU A 1 227 ? 1.891 23.190 -7.444 1.00 57.53 227 LEU A CA 1
ATOM 1853 C C . LEU A 1 227 ? 1.552 24.320 -6.466 1.00 57.53 227 LEU A C 1
ATOM 1855 O O . LEU A 1 227 ? 0.622 24.178 -5.673 1.00 57.53 227 LEU A O 1
ATOM 1859 N N . PHE A 1 228 ? 2.356 25.383 -6.497 1.00 47.47 228 PHE A N 1
ATOM 1860 C CA . PHE A 1 228 ? 2.128 26.625 -5.754 1.00 47.47 228 PHE A CA 1
ATOM 1861 C C . PHE A 1 228 ? 0.830 27.324 -6.172 1.00 47.47 228 PHE A C 1
ATOM 1863 O O . PHE A 1 228 ? 0.497 27.279 -7.381 1.00 47.47 228 PHE A O 1
#

Radius of gyration: 20.7 Å; chains: 1; bounding box: 50×50×64 Å

pLDDT: mean 90.74, std 8.4, range [47.47, 97.94]